Protein AF-A0A117QWG5-F1 (afdb_monomer_lite)

Structure (mmCIF, N/CA/C/O backbone):
data_AF-A0A117QWG5-F1
#
_entry.id   AF-A0A117QWG5-F1
#
loop_
_atom_site.group_PDB
_atom_site.id
_atom_site.type_symbol
_atom_site.label_atom_id
_atom_site.label_alt_id
_atom_site.label_comp_id
_atom_site.label_asym_id
_atom_site.label_entity_id
_atom_site.label_seq_id
_atom_site.pdbx_PDB_ins_code
_atom_site.Cartn_x
_atom_site.Cartn_y
_atom_site.Cartn_z
_atom_site.occupancy
_atom_site.B_iso_or_equiv
_atom_site.auth_seq_id
_atom_site.auth_comp_id
_atom_site.auth_asym_id
_atom_site.auth_atom_id
_atom_site.pdbx_PDB_model_num
ATOM 1 N N . MET A 1 1 ? -37.797 3.185 24.485 1.00 61.06 1 MET A N 1
ATOM 2 C CA . MET A 1 1 ? -36.447 3.660 24.102 1.00 61.06 1 MET A CA 1
ATOM 3 C C . MET A 1 1 ? -36.217 3.331 22.636 1.00 61.06 1 MET A C 1
ATOM 5 O O . MET A 1 1 ? -36.449 2.185 22.268 1.00 61.06 1 MET A O 1
ATOM 9 N N . LEU A 1 2 ? -35.799 4.298 21.811 1.00 78.44 2 LEU A N 1
ATOM 10 C CA . LEU A 1 2 ? -35.387 4.020 20.430 1.00 78.44 2 LEU A CA 1
ATOM 11 C C . LEU A 1 2 ? -34.073 3.228 20.430 1.00 78.44 2 LEU A C 1
ATOM 13 O O . LEU A 1 2 ? -33.118 3.596 21.117 1.00 78.44 2 LEU A O 1
ATOM 17 N N . ARG A 1 3 ? -34.038 2.136 19.665 1.00 83.31 3 ARG A N 1
ATOM 18 C CA . ARG A 1 3 ? -32.890 1.233 19.570 1.00 83.31 3 ARG A CA 1
ATOM 19 C C . ARG A 1 3 ? -32.636 0.889 18.109 1.00 83.31 3 ARG A C 1
ATOM 21 O O . ARG A 1 3 ? -33.573 0.550 17.395 1.00 83.31 3 ARG A O 1
ATOM 28 N N . ALA A 1 4 ? -31.384 0.976 17.680 1.00 85.06 4 ALA A N 1
ATOM 29 C CA . ALA A 1 4 ? -30.977 0.729 16.304 1.00 85.06 4 ALA A CA 1
ATOM 30 C C . ALA A 1 4 ? -30.006 -0.453 16.230 1.00 85.06 4 ALA A C 1
ATOM 32 O O . ALA A 1 4 ? -29.021 -0.506 16.970 1.00 85.06 4 ALA A O 1
ATOM 33 N N . GLY A 1 5 ? -30.281 -1.387 15.321 1.00 86.69 5 GLY A N 1
ATOM 34 C CA . GLY A 1 5 ? -29.337 -2.427 14.927 1.00 86.69 5 GLY A CA 1
ATOM 35 C C . GLY A 1 5 ? -28.464 -1.915 13.794 1.00 86.69 5 GLY A C 1
ATOM 36 O O . GLY A 1 5 ? -28.987 -1.496 12.767 1.00 86.69 5 GLY A O 1
ATOM 37 N N . VAL A 1 6 ? -27.148 -1.924 13.981 1.00 82.31 6 VAL A N 1
ATOM 38 C CA . VAL A 1 6 ? -26.193 -1.499 12.954 1.00 82.31 6 VAL A CA 1
ATOM 39 C C . VAL A 1 6 ? -25.200 -2.628 12.733 1.00 82.31 6 VAL A C 1
ATOM 41 O O . VAL A 1 6 ? -24.566 -3.113 13.671 1.00 82.31 6 VAL A O 1
ATOM 44 N N . GLU A 1 7 ? -25.058 -3.065 11.489 1.00 81.38 7 GLU A N 1
ATOM 45 C CA . GLU A 1 7 ? -24.008 -4.006 11.121 1.00 81.38 7 GLU A CA 1
ATOM 46 C C . GLU A 1 7 ? -22.663 -3.292 11.025 1.00 81.38 7 GLU A C 1
ATOM 48 O O . GLU A 1 7 ? -22.585 -2.097 10.728 1.00 81.38 7 GLU A O 1
ATOM 53 N N . CYS A 1 8 ? -21.570 -4.031 11.230 1.00 71.50 8 CYS A N 1
ATOM 54 C CA . CYS A 1 8 ? -20.233 -3.512 10.961 1.00 71.50 8 CYS A CA 1
ATOM 55 C C . CYS A 1 8 ? -19.950 -2.183 11.691 1.00 71.50 8 CYS A C 1
ATOM 57 O O . CYS A 1 8 ? -19.319 -1.288 11.125 1.00 71.50 8 CYS A O 1
ATOM 59 N N . THR A 1 9 ? -20.370 -2.048 12.956 1.00 72.31 9 THR A N 1
ATOM 60 C CA . THR A 1 9 ? -20.175 -0.816 13.756 1.00 72.31 9 THR A CA 1
ATOM 61 C C . THR A 1 9 ? -18.699 -0.440 13.925 1.00 72.31 9 THR A C 1
ATOM 63 O O . THR A 1 9 ? -18.352 0.704 14.203 1.00 72.31 9 THR A O 1
ATOM 66 N N . GLY A 1 10 ? -17.798 -1.403 13.708 1.00 65.88 10 GLY A N 1
ATOM 67 C CA . GLY A 1 10 ? -16.357 -1.202 13.606 1.00 65.88 10 GLY A CA 1
ATOM 68 C C . GLY A 1 10 ? -15.813 -0.991 12.184 1.00 65.88 10 GLY A C 1
ATOM 69 O O . GLY A 1 10 ? -14.615 -1.159 11.999 1.00 65.88 10 GLY A O 1
ATOM 70 N N . SER A 1 11 ? -16.618 -0.700 11.167 1.00 66.38 11 SER A N 1
ATOM 71 C CA . SER A 1 11 ? -16.147 -0.375 9.810 1.00 66.38 11 SER A CA 1
ATOM 72 C C . SER A 1 11 ? -17.167 0.495 9.066 1.00 66.38 11 SER A C 1
ATOM 74 O O . SER A 1 11 ? -17.288 1.666 9.405 1.00 66.38 11 SER A O 1
ATOM 76 N N . TYR A 1 12 ? -17.905 -0.048 8.096 1.00 69.19 12 TYR A N 1
ATOM 77 C CA . TYR A 1 12 ? -18.860 0.696 7.267 1.00 69.19 12 TYR A CA 1
ATOM 78 C C . TYR A 1 12 ? -19.981 1.352 8.094 1.00 69.19 12 TYR A C 1
ATOM 80 O O . TYR A 1 12 ? -20.319 2.511 7.877 1.00 69.19 12 TYR A O 1
ATOM 88 N N . GLY A 1 13 ? -20.483 0.664 9.124 1.00 74.00 13 GLY A N 1
ATOM 89 C CA . GLY A 1 13 ? -21.517 1.185 10.021 1.00 74.00 13 GLY A CA 1
ATOM 90 C C . GLY A 1 13 ? -21.014 2.149 11.101 1.00 74.00 13 GLY A C 1
ATOM 91 O O . GLY A 1 13 ? -21.816 2.621 11.902 1.00 74.00 13 GLY A O 1
ATOM 92 N N . ALA A 1 14 ? -19.711 2.454 11.167 1.00 74.94 14 ALA A N 1
ATOM 93 C CA . ALA A 1 14 ? -19.143 3.260 12.253 1.00 74.94 14 ALA A CA 1
ATOM 94 C C . ALA A 1 14 ? -19.662 4.708 12.261 1.00 74.94 14 ALA A C 1
ATOM 96 O O . ALA A 1 14 ? -19.993 5.240 13.322 1.00 74.94 14 ALA A O 1
ATOM 97 N N . GLY A 1 15 ? -19.776 5.339 11.087 1.00 75.25 15 GLY A N 1
ATOM 98 C CA . GLY A 1 15 ? -20.310 6.699 10.961 1.00 75.25 15 GLY A CA 1
ATOM 99 C C . GLY A 1 15 ? -21.764 6.791 11.422 1.00 75.25 15 GLY A C 1
ATOM 100 O O . GLY A 1 15 ? -22.092 7.621 12.270 1.00 75.25 15 GLY A O 1
ATOM 101 N N . LEU A 1 16 ? -22.602 5.871 10.937 1.00 80.31 16 LEU A N 1
ATOM 102 C CA . LEU A 1 16 ? -24.009 5.772 11.318 1.00 80.31 16 LEU A CA 1
ATOM 103 C C . LEU A 1 16 ? -24.176 5.486 12.817 1.00 80.31 16 LEU A C 1
ATOM 105 O O . LEU A 1 16 ? -24.968 6.146 13.484 1.00 80.31 16 LEU A O 1
ATOM 109 N N . ALA A 1 17 ? -23.386 4.561 13.370 1.00 82.69 17 ALA A N 1
ATOM 110 C CA . ALA A 1 17 ? -23.410 4.245 14.795 1.00 82.69 17 ALA A CA 1
ATOM 111 C C . ALA A 1 17 ? -23.077 5.468 15.669 1.00 82.69 17 ALA A C 1
ATOM 113 O O . ALA A 1 17 ? -23.723 5.680 16.692 1.00 82.69 17 ALA A O 1
ATOM 114 N N . ARG A 1 18 ? -22.111 6.303 15.262 1.00 78.12 18 ARG A N 1
ATOM 115 C CA . ARG A 1 18 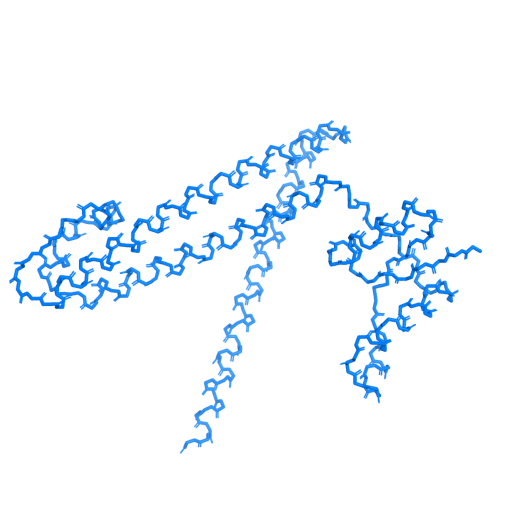? -21.793 7.550 15.978 1.00 78.12 18 ARG A CA 1
ATOM 116 C C . ARG A 1 18 ? -22.899 8.584 15.882 1.00 78.12 18 ARG A C 1
ATOM 118 O O . ARG A 1 18 ? -23.236 9.180 16.897 1.00 78.12 18 ARG A O 1
ATOM 125 N N . TYR A 1 19 ? -23.443 8.796 14.686 1.00 83.12 19 TYR A N 1
ATOM 126 C CA . TYR A 1 19 ? -24.530 9.748 14.482 1.00 83.12 19 TYR A CA 1
ATOM 127 C C . TYR A 1 19 ? -25.736 9.391 15.359 1.00 83.12 19 TYR A C 1
ATOM 129 O O . TYR A 1 19 ? -26.224 10.228 16.111 1.00 83.12 19 TYR A O 1
ATOM 137 N N . LEU A 1 20 ? -26.148 8.121 15.346 1.00 86.31 20 LEU A N 1
ATOM 138 C CA . LEU A 1 20 ? -27.248 7.625 16.172 1.00 86.31 20 LEU A CA 1
ATOM 139 C C . LEU A 1 20 ? -26.950 7.754 17.673 1.00 86.31 20 LEU A C 1
ATOM 141 O O . LEU A 1 20 ? -27.810 8.201 18.429 1.00 86.31 20 LEU A O 1
ATOM 145 N N . ALA A 1 21 ? -25.724 7.436 18.101 1.00 83.00 21 ALA A N 1
ATOM 146 C CA . ALA A 1 21 ? -25.315 7.613 19.493 1.00 83.00 21 ALA A CA 1
ATOM 147 C C . ALA A 1 21 ? -25.336 9.091 19.932 1.00 83.00 21 ALA A C 1
ATOM 149 O O . ALA A 1 21 ? -25.761 9.385 21.047 1.00 83.00 21 ALA A O 1
ATOM 150 N N . ALA A 1 22 ? -24.933 10.026 19.061 1.00 82.50 22 ALA A N 1
ATOM 151 C CA . ALA A 1 22 ? -25.003 11.466 19.326 1.00 82.50 22 ALA A CA 1
ATOM 152 C C . ALA A 1 22 ? -26.452 11.969 19.460 1.00 82.50 22 ALA A C 1
ATOM 154 O O . ALA A 1 22 ? -26.713 12.884 20.234 1.00 82.50 22 ALA A O 1
ATOM 155 N N . GLN A 1 23 ? -27.395 11.325 18.769 1.00 88.81 23 GLN A N 1
ATOM 156 C CA . GLN A 1 23 ? -28.839 11.559 18.899 1.00 88.81 23 GLN A CA 1
ATOM 157 C C . GLN A 1 23 ? -29.479 10.778 20.063 1.00 88.81 23 GLN A C 1
ATOM 159 O O . GLN A 1 23 ? -30.697 10.632 20.112 1.00 88.81 23 GLN A O 1
ATOM 164 N N . GLN A 1 24 ? -28.676 10.238 20.989 1.00 87.25 24 GLN A N 1
ATOM 165 C CA . GLN A 1 24 ? -29.138 9.461 22.147 1.00 87.25 24 GLN A CA 1
ATOM 166 C C . GLN A 1 24 ? -29.930 8.185 21.783 1.00 87.25 24 GLN A C 1
ATOM 168 O O . GLN A 1 24 ? -30.665 7.641 22.610 1.00 87.25 24 GLN A O 1
ATOM 173 N N . VAL A 1 25 ? -29.756 7.657 20.566 1.00 88.06 25 VAL A N 1
ATOM 174 C CA . VAL A 1 25 ? -30.331 6.373 20.144 1.00 88.06 25 VAL A CA 1
ATOM 175 C C . VAL A 1 25 ? -29.402 5.239 20.570 1.00 88.06 25 VAL A C 1
ATOM 177 O O . VAL A 1 25 ? -28.205 5.244 20.280 1.00 88.06 25 VAL A O 1
ATOM 180 N N . ALA A 1 26 ? -29.951 4.223 21.238 1.00 85.19 26 ALA A N 1
ATOM 181 C CA . ALA A 1 26 ? -29.172 3.072 21.675 1.00 85.19 26 ALA A CA 1
ATOM 182 C C . ALA A 1 26 ? -28.781 2.197 20.472 1.00 85.19 26 ALA A C 1
ATOM 184 O O . ALA A 1 26 ? -29.632 1.545 19.867 1.00 85.19 26 ALA A O 1
ATOM 185 N N . VAL A 1 27 ? -27.491 2.159 20.134 1.00 85.69 27 VAL A N 1
ATOM 186 C CA . VAL A 1 27 ? -26.974 1.359 19.013 1.00 85.69 27 VAL A CA 1
ATOM 187 C C . VAL A 1 27 ? -26.502 -0.006 19.502 1.00 85.69 27 VAL A C 1
ATOM 189 O O . VAL A 1 27 ? -25.824 -0.114 20.524 1.00 85.69 27 VAL A O 1
ATOM 192 N N . VAL A 1 28 ? -26.836 -1.049 18.748 1.00 86.44 28 VAL A N 1
ATOM 193 C CA . VAL A 1 28 ? -26.399 -2.426 18.979 1.00 86.44 28 VAL A CA 1
ATOM 194 C C . VAL A 1 28 ? -25.722 -2.944 17.717 1.00 86.44 28 VAL A C 1
ATOM 196 O O . VAL A 1 28 ? -26.251 -2.789 16.617 1.00 86.44 28 VAL A O 1
ATOM 199 N N . GLU A 1 29 ? -24.558 -3.569 17.871 1.00 82.62 29 GLU A N 1
ATOM 200 C CA . GLU A 1 29 ? -23.896 -4.266 16.774 1.00 82.62 29 GLU A CA 1
ATOM 201 C C . GLU A 1 29 ? -24.630 -5.577 16.474 1.00 82.62 29 GLU A C 1
ATOM 203 O O . GLU A 1 29 ? -24.746 -6.463 17.326 1.00 82.62 29 GLU A O 1
ATOM 208 N N . VAL A 1 30 ? -25.118 -5.705 15.243 1.00 80.50 30 VAL A N 1
ATOM 209 C CA . VAL A 1 30 ? -25.734 -6.939 14.757 1.00 80.50 30 VAL A CA 1
ATOM 210 C C . VAL A 1 30 ? -24.649 -7.748 14.052 1.00 80.50 30 VAL A C 1
ATOM 212 O O . VAL A 1 30 ? -24.198 -7.400 12.966 1.00 80.50 30 VAL A O 1
ATOM 215 N N . ASN A 1 31 ? -24.176 -8.808 14.711 1.00 67.44 31 ASN A N 1
ATOM 216 C CA . ASN A 1 31 ? -23.162 -9.725 14.185 1.00 67.44 31 ASN A CA 1
ATOM 217 C C . ASN A 1 31 ? -23.804 -11.066 13.813 1.00 67.44 31 ASN A C 1
ATOM 219 O O . ASN A 1 31 ? -23.476 -12.070 14.432 1.00 67.44 31 ASN A O 1
ATOM 223 N N . GLN A 1 32 ? -24.735 -11.081 12.858 1.00 60.66 32 GLN A N 1
ATOM 224 C CA . GLN A 1 32 ? -25.054 -12.243 12.016 1.00 60.66 32 GLN A CA 1
ATOM 225 C C . GLN A 1 32 ? -26.345 -11.988 11.235 1.00 60.66 32 GLN A C 1
ATOM 227 O O . GLN A 1 32 ? -27.382 -11.739 11.846 1.00 60.66 32 GLN A O 1
ATOM 232 N N . PRO A 1 33 ? -26.331 -12.186 9.916 1.00 53.34 33 PRO A N 1
ATOM 233 C CA . PRO A 1 33 ? -27.533 -12.569 9.207 1.00 53.34 33 PRO A CA 1
ATOM 234 C C . PRO A 1 33 ? -27.789 -14.053 9.480 1.00 53.34 33 PRO A C 1
ATOM 236 O O . PRO A 1 33 ? -26.900 -14.893 9.307 1.00 53.34 33 PRO A O 1
ATOM 239 N N . ASP A 1 34 ? -29.007 -14.379 9.901 1.00 55.06 34 ASP A N 1
ATOM 240 C CA . ASP A 1 34 ? -29.480 -15.757 9.954 1.00 55.06 34 ASP A CA 1
ATOM 241 C C . ASP A 1 34 ? -29.388 -16.368 8.541 1.00 55.06 34 ASP A C 1
ATOM 243 O O . ASP A 1 34 ? -30.008 -15.902 7.577 1.00 55.06 34 ASP A O 1
ATOM 247 N N . GLY A 1 35 ? -28.554 -17.402 8.399 1.00 53.50 35 GLY A N 1
ATOM 248 C CA . GLY A 1 35 ? -28.293 -18.061 7.120 1.00 53.50 35 GLY A CA 1
ATOM 249 C C . GLY A 1 35 ? -29.538 -18.707 6.506 1.00 53.50 35 GLY A C 1
ATOM 250 O O . GLY A 1 35 ? -29.566 -18.928 5.293 1.00 53.50 35 GLY A O 1
ATOM 251 N N . SER A 1 36 ? -30.571 -18.979 7.310 1.00 56.75 36 SER A N 1
ATOM 252 C CA . SER A 1 36 ? -31.835 -19.554 6.850 1.00 56.75 36 SER A CA 1
ATOM 253 C C . SER A 1 36 ? -32.703 -18.542 6.085 1.00 56.75 36 SER A C 1
ATOM 255 O O . SER A 1 36 ? -33.332 -18.906 5.087 1.00 56.75 36 SER A O 1
ATOM 257 N N . THR A 1 37 ? -32.672 -17.266 6.482 1.00 55.19 37 THR A N 1
ATOM 258 C CA . THR A 1 37 ? -33.391 -16.153 5.838 1.00 55.19 37 THR A CA 1
ATOM 259 C C . THR A 1 37 ? -32.730 -15.771 4.513 1.00 55.19 37 THR A C 1
ATOM 261 O O . THR A 1 37 ? -33.411 -15.588 3.503 1.00 55.19 37 THR A O 1
ATOM 264 N N . ARG A 1 38 ? -31.387 -15.782 4.472 1.00 56.91 38 ARG A N 1
ATOM 265 C CA . ARG A 1 38 ? -30.592 -15.556 3.248 1.00 56.91 38 ARG A CA 1
ATOM 266 C C . ARG A 1 38 ? -30.893 -16.545 2.127 1.00 56.91 38 ARG A C 1
ATOM 268 O O . ARG A 1 38 ? -30.924 -16.156 0.965 1.00 56.91 38 ARG A O 1
ATOM 275 N N . ARG A 1 39 ? -31.093 -17.823 2.464 1.00 57.97 39 ARG A N 1
ATOM 276 C CA . ARG A 1 39 ? -31.399 -18.869 1.473 1.00 57.97 39 ARG A CA 1
ATOM 277 C C . ARG A 1 39 ? -32.798 -18.727 0.869 1.00 57.97 39 ARG A C 1
ATOM 279 O O . ARG A 1 39 ? -33.016 -19.234 -0.223 1.00 57.97 39 ARG A O 1
ATOM 286 N N . ARG A 1 40 ? -33.730 -18.068 1.568 1.00 58.31 40 ARG A N 1
ATOM 287 C CA . ARG A 1 40 ? -35.143 -17.966 1.173 1.00 58.31 40 ARG A CA 1
ATOM 288 C C . ARG A 1 40 ? -35.469 -16.706 0.366 1.00 58.31 40 ARG A C 1
ATOM 290 O O . ARG A 1 40 ? -36.297 -16.786 -0.530 1.00 58.31 40 ARG A O 1
ATOM 297 N N . CYS A 1 41 ? -34.823 -15.577 0.665 1.00 60.06 41 CYS A N 1
ATOM 298 C CA . CYS A 1 41 ? -35.178 -14.271 0.084 1.00 60.06 41 CYS A CA 1
ATOM 299 C C . CYS A 1 41 ? -34.117 -13.670 -0.855 1.00 60.06 41 CYS A C 1
ATOM 301 O O . CYS A 1 41 ? -34.354 -12.620 -1.444 1.00 60.06 41 CYS A O 1
ATOM 303 N N . GLY A 1 42 ? -32.948 -14.304 -1.002 1.00 58.34 42 GLY A N 1
ATOM 304 C CA . GLY A 1 42 ? -31.819 -13.711 -1.724 1.00 58.34 42 GLY A CA 1
ATOM 305 C C . GLY A 1 42 ? -31.110 -12.609 -0.921 1.00 58.34 42 GLY A C 1
ATOM 306 O O . GLY A 1 42 ? -31.528 -12.236 0.175 1.00 58.34 42 GLY A O 1
ATOM 307 N N . LYS A 1 43 ? -29.974 -12.121 -1.437 1.00 65.12 43 LYS A N 1
ATOM 308 C CA . LYS A 1 43 ? -29.160 -11.084 -0.783 1.00 65.12 43 LYS A CA 1
ATOM 309 C C . LYS A 1 43 ? -29.587 -9.702 -1.279 1.00 65.12 43 LYS A C 1
ATOM 311 O O . LYS A 1 43 ? -29.162 -9.283 -2.351 1.00 65.12 43 LYS A O 1
ATOM 316 N N . THR A 1 44 ? -30.400 -9.005 -0.493 1.00 68.06 44 THR A N 1
ATOM 317 C CA . THR A 1 44 ? -30.790 -7.611 -0.758 1.00 68.06 44 THR A CA 1
ATOM 318 C C . THR A 1 44 ? -30.605 -6.766 0.496 1.00 68.06 44 THR A C 1
ATOM 320 O O . THR A 1 44 ? -30.946 -7.229 1.586 1.00 68.06 44 THR A O 1
ATOM 323 N N . ASP A 1 45 ? -30.150 -5.523 0.337 1.00 67.25 45 ASP A N 1
ATOM 324 C CA . ASP A 1 45 ? -29.853 -4.618 1.459 1.00 67.25 45 ASP A CA 1
ATOM 325 C C . ASP A 1 45 ? -31.082 -4.331 2.344 1.00 67.25 45 ASP A C 1
ATOM 327 O O . ASP A 1 45 ? -30.949 -4.155 3.553 1.00 67.25 45 ASP A O 1
ATOM 331 N N . ALA A 1 46 ? -32.294 -4.349 1.774 1.00 70.75 46 ALA A N 1
ATOM 332 C CA . ALA A 1 46 ? -33.543 -4.158 2.517 1.00 70.75 46 ALA A CA 1
ATOM 333 C C . ALA A 1 46 ? -33.835 -5.305 3.503 1.00 70.75 46 ALA A C 1
ATOM 335 O O . ALA A 1 46 ? -34.237 -5.062 4.641 1.00 70.75 46 ALA A O 1
ATOM 336 N N . VAL A 1 47 ? -33.587 -6.551 3.085 1.00 69.38 47 VAL A N 1
ATOM 337 C CA . VAL A 1 47 ? -33.768 -7.744 3.930 1.00 69.38 47 VAL A CA 1
ATOM 338 C C . VAL A 1 47 ? -32.749 -7.755 5.069 1.00 69.38 47 VAL A C 1
ATOM 340 O O . VAL A 1 47 ? -33.108 -8.055 6.209 1.00 69.38 47 VAL A O 1
ATOM 343 N N . ASP A 1 48 ? -31.498 -7.384 4.786 1.00 70.62 48 ASP A N 1
ATOM 344 C CA . ASP A 1 48 ? -30.452 -7.285 5.809 1.00 70.62 48 ASP A CA 1
ATOM 345 C C . ASP A 1 48 ? -30.774 -6.151 6.818 1.00 70.62 48 ASP A C 1
ATOM 347 O O . ASP A 1 48 ? -30.644 -6.342 8.031 1.00 70.62 48 ASP A O 1
ATOM 351 N N . ALA A 1 49 ? -31.304 -5.007 6.358 1.00 75.94 49 ALA A N 1
ATOM 352 C CA . ALA A 1 49 ? -31.730 -3.902 7.226 1.00 75.94 49 ALA A CA 1
ATOM 353 C C . ALA A 1 49 ? -32.909 -4.271 8.147 1.00 75.94 49 ALA A C 1
ATOM 355 O O . ALA A 1 49 ? -32.881 -3.969 9.345 1.00 75.94 49 ALA A O 1
ATOM 356 N N . GLU A 1 50 ? -33.933 -4.955 7.623 1.00 81.19 50 GLU A N 1
ATOM 357 C CA . GLU A 1 50 ? -35.065 -5.425 8.430 1.00 81.19 50 GLU A CA 1
ATOM 358 C C . GLU A 1 50 ? -34.615 -6.462 9.468 1.00 81.19 50 GLU A C 1
ATOM 360 O O . GLU A 1 50 ? -34.988 -6.377 10.642 1.00 81.19 50 GLU A O 1
ATOM 365 N N . ALA A 1 51 ? -33.768 -7.416 9.066 1.00 75.38 51 ALA A N 1
ATOM 366 C CA . ALA A 1 51 ? -33.219 -8.423 9.967 1.00 75.38 51 ALA A CA 1
ATOM 367 C C . ALA A 1 51 ? -32.417 -7.780 11.110 1.00 75.38 51 ALA A C 1
ATOM 369 O O . ALA A 1 51 ? -32.595 -8.152 12.275 1.00 75.38 51 ALA A O 1
ATOM 370 N N . ALA A 1 52 ? -31.599 -6.768 10.808 1.00 74.75 52 ALA A N 1
ATOM 371 C CA . ALA A 1 52 ? -30.854 -6.013 11.808 1.00 74.75 52 ALA A CA 1
ATOM 372 C C . ALA A 1 52 ? -31.774 -5.254 12.780 1.00 74.75 52 ALA A C 1
ATOM 374 O O . ALA A 1 52 ? -31.567 -5.304 13.999 1.00 74.75 52 ALA A O 1
ATOM 375 N N . ALA A 1 53 ? -32.826 -4.605 12.272 1.00 82.25 53 ALA A N 1
ATOM 376 C CA . ALA A 1 53 ? -33.819 -3.924 13.101 1.00 82.25 53 ALA A CA 1
ATOM 377 C C . ALA A 1 53 ? -34.550 -4.909 14.028 1.00 82.25 53 ALA A C 1
ATOM 379 O O . ALA A 1 53 ? -34.661 -4.677 15.236 1.00 82.25 53 ALA A O 1
ATOM 380 N N . ARG A 1 54 ? -34.984 -6.055 13.493 1.00 82.62 54 ARG A N 1
ATOM 381 C CA . ARG A 1 54 ? -35.705 -7.089 14.245 1.00 82.62 54 ARG A CA 1
ATOM 382 C C . ARG A 1 54 ? -34.812 -7.747 15.307 1.00 82.62 54 ARG A C 1
ATOM 384 O O . ARG A 1 54 ? -35.268 -7.996 16.425 1.00 82.62 54 ARG A O 1
ATOM 391 N N . ALA A 1 55 ? -33.527 -7.957 15.020 1.00 79.62 55 ALA A N 1
ATOM 392 C CA . ALA A 1 55 ? -32.550 -8.473 15.984 1.00 79.62 55 ALA A CA 1
ATOM 393 C C . ALA A 1 55 ? -32.270 -7.487 17.135 1.00 79.62 55 ALA A C 1
ATOM 395 O O . ALA A 1 55 ? -32.090 -7.908 18.282 1.00 79.62 55 ALA A O 1
ATOM 396 N N . ALA A 1 56 ? -32.267 -6.180 16.853 1.00 82.19 56 ALA A N 1
ATOM 397 C CA . ALA A 1 56 ? -32.097 -5.141 17.867 1.00 82.19 56 ALA A CA 1
ATOM 398 C C . ALA A 1 56 ? -33.348 -4.954 18.741 1.00 82.19 56 ALA A C 1
ATOM 400 O O . ALA A 1 56 ? -33.226 -4.831 19.962 1.00 82.19 56 ALA A O 1
ATOM 401 N N . LEU A 1 57 ? -34.543 -4.974 18.136 1.00 83.44 57 LEU A N 1
ATOM 402 C CA . LEU A 1 57 ? -35.823 -4.856 18.846 1.00 83.44 57 LEU A CA 1
ATOM 403 C C . LEU A 1 57 ? -36.111 -6.070 19.735 1.00 83.44 57 LEU A C 1
ATOM 405 O O . LEU A 1 57 ? -36.543 -5.906 20.871 1.00 83.44 57 LEU A O 1
ATOM 409 N N . SER A 1 58 ? -35.818 -7.280 19.251 1.00 82.06 58 SER A N 1
ATOM 410 C CA . SER A 1 58 ? -36.013 -8.521 20.017 1.00 82.06 58 SER A CA 1
ATOM 411 C C . SER A 1 58 ? -35.008 -8.706 21.162 1.00 82.06 58 SER A C 1
ATOM 413 O O . SER A 1 58 ? -35.170 -9.603 21.986 1.00 82.06 58 SER A O 1
ATOM 415 N N . GLY A 1 59 ? -33.947 -7.891 21.224 1.00 77.56 59 GLY A N 1
ATOM 416 C CA . GLY A 1 59 ? -32.889 -8.016 22.232 1.00 77.56 59 GLY A CA 1
ATOM 417 C C . GLY A 1 59 ? -32.006 -9.260 22.067 1.00 77.56 59 GLY A C 1
ATOM 418 O O . GLY A 1 59 ? -31.239 -9.586 22.981 1.00 77.56 59 GLY A O 1
ATOM 419 N N . ILE A 1 60 ? -32.108 -9.946 20.922 1.00 74.69 60 ILE A N 1
ATOM 420 C CA . ILE A 1 60 ? -31.219 -11.043 20.519 1.00 74.69 60 ILE A CA 1
ATOM 421 C C . ILE A 1 60 ? -29.820 -10.481 20.254 1.00 74.69 60 ILE A C 1
ATOM 423 O O . ILE A 1 60 ? -28.829 -10.997 20.773 1.00 74.69 60 ILE A O 1
ATOM 427 N N . ALA A 1 61 ? -29.732 -9.369 19.519 1.00 72.38 61 ALA A N 1
ATOM 428 C CA . ALA A 1 61 ? -28.492 -8.619 19.409 1.00 72.38 61 ALA A CA 1
ATOM 429 C C . ALA A 1 61 ? -28.252 -7.844 20.715 1.00 72.38 61 ALA A C 1
ATOM 431 O O . ALA A 1 61 ? -29.084 -7.049 21.158 1.00 72.38 61 ALA A O 1
ATOM 432 N N . ARG A 1 62 ? -27.097 -8.082 21.345 1.00 75.06 62 ARG A N 1
ATOM 433 C CA . ARG A 1 62 ? -26.679 -7.406 22.591 1.00 75.06 62 ARG A CA 1
ATOM 434 C C . ARG A 1 62 ? -25.269 -6.835 22.529 1.00 75.06 62 ARG A C 1
ATOM 436 O O . ARG A 1 62 ? -24.818 -6.227 23.496 1.00 75.06 62 ARG A O 1
ATOM 443 N N . ALA A 1 63 ? -24.561 -7.049 21.422 1.00 73.12 63 ALA A N 1
ATOM 444 C CA . ALA A 1 63 ? -23.198 -6.571 21.284 1.00 73.12 63 ALA A CA 1
ATOM 445 C C . ALA A 1 63 ? -23.203 -5.040 21.268 1.00 73.12 63 ALA A C 1
ATOM 447 O O . ALA A 1 63 ? -23.870 -4.413 20.448 1.00 73.12 63 ALA A O 1
ATOM 448 N N . LEU A 1 64 ? -22.472 -4.432 22.198 1.00 68.81 64 LEU A N 1
ATOM 449 C CA . LEU A 1 64 ? -22.264 -2.993 22.171 1.00 68.81 64 LEU A CA 1
ATOM 450 C C . LEU A 1 64 ? -21.321 -2.651 21.013 1.00 68.81 64 LEU A C 1
ATOM 452 O O . LEU A 1 64 ? -20.335 -3.373 20.810 1.00 68.81 64 LEU A O 1
ATOM 456 N N . PRO A 1 65 ? -21.577 -1.552 20.284 1.00 66.50 65 PRO A N 1
ATOM 457 C CA . PRO A 1 65 ? -20.636 -1.038 19.309 1.00 66.50 65 PRO A CA 1
ATOM 458 C C . PRO A 1 65 ? -19.267 -0.913 19.961 1.00 66.50 65 PRO A C 1
ATOM 460 O O . PRO A 1 65 ? -19.116 -0.289 21.016 1.00 66.50 65 PRO A O 1
ATOM 463 N N . LYS A 1 66 ? -18.247 -1.515 19.345 1.00 64.00 66 LYS A N 1
ATOM 464 C CA . LYS A 1 66 ? -16.868 -1.279 19.781 1.00 64.00 66 LYS A CA 1
ATOM 465 C C . LYS A 1 66 ? -16.642 0.217 19.665 1.00 64.00 66 LYS A C 1
ATOM 467 O O . LYS A 1 66 ? -16.795 0.744 18.567 1.00 64.00 66 LYS A O 1
ATOM 472 N N . SER A 1 67 ? -16.283 0.881 20.764 1.00 57.28 67 SER A N 1
ATOM 473 C CA . SER A 1 67 ? -16.009 2.317 20.785 1.00 57.28 67 SER A CA 1
ATOM 474 C C . SER A 1 67 ? -14.925 2.650 19.756 1.00 57.28 67 SER A C 1
ATOM 476 O O . SER A 1 67 ? -13.718 2.528 19.975 1.00 57.28 67 SER A O 1
ATOM 478 N N . GLY A 1 68 ? -15.379 3.016 18.560 1.00 55.66 68 GLY A N 1
ATOM 479 C CA . GLY A 1 68 ? -14.570 3.514 17.469 1.00 55.66 68 GLY A CA 1
ATOM 480 C C . GLY A 1 68 ? -14.264 4.967 17.758 1.00 55.66 68 GLY A C 1
ATOM 481 O O . GLY A 1 68 ? -14.823 5.846 17.116 1.00 55.66 68 GLY A O 1
ATOM 482 N N . GLY A 1 69 ? -13.425 5.223 18.765 1.00 66.50 69 GLY A N 1
ATOM 483 C CA . GLY A 1 69 ? -12.929 6.575 19.002 1.00 66.50 69 GLY A CA 1
ATOM 484 C C . GLY A 1 69 ? -12.270 7.114 17.732 1.00 66.50 69 GLY A C 1
ATOM 485 O O . GLY A 1 69 ? -11.724 6.336 16.944 1.00 66.50 69 GLY A O 1
ATOM 486 N N . GLU A 1 70 ? -12.288 8.431 17.542 1.00 70.06 70 GLU A N 1
ATOM 487 C CA . GLU A 1 70 ? -11.750 9.123 16.356 1.00 70.06 70 GLU A CA 1
ATOM 488 C C . GLU A 1 70 ? -10.348 8.620 15.967 1.00 70.06 70 GLU A C 1
ATOM 490 O O . GLU A 1 70 ? -10.059 8.353 14.802 1.00 70.06 70 GLU A O 1
ATOM 495 N N . ARG A 1 71 ? -9.497 8.342 16.965 1.00 75.00 71 ARG A N 1
ATOM 496 C CA . ARG A 1 71 ? -8.145 7.788 16.773 1.00 75.00 71 ARG A CA 1
ATOM 497 C C . ARG A 1 71 ? -8.131 6.379 16.165 1.00 75.00 71 ARG A C 1
ATOM 499 O O . ARG A 1 71 ? -7.206 6.030 15.437 1.00 75.00 71 ARG A O 1
ATOM 506 N N . VAL A 1 72 ? -9.118 5.534 16.469 1.00 75.50 72 VAL A N 1
ATOM 507 C CA . VAL A 1 72 ? -9.240 4.176 15.900 1.00 75.50 72 VAL A CA 1
ATOM 508 C C . VAL A 1 72 ? -9.596 4.249 14.424 1.00 75.50 72 VAL A C 1
ATOM 510 O O . VAL A 1 72 ? -9.061 3.482 13.623 1.00 75.50 72 VAL A O 1
ATOM 513 N N . GLU A 1 73 ? -10.482 5.170 14.067 1.00 76.06 73 GLU A N 1
ATOM 514 C CA . GLU A 1 73 ? -10.886 5.379 12.685 1.00 76.06 73 GLU A CA 1
ATOM 515 C C . GLU A 1 73 ? -9.757 6.016 11.867 1.00 76.06 73 GLU A C 1
ATOM 517 O O . GLU A 1 73 ? -9.420 5.498 10.803 1.00 76.06 73 GLU A O 1
ATOM 522 N N . ALA A 1 74 ? -9.061 7.013 12.424 1.00 81.44 74 ALA A N 1
ATOM 523 C CA . ALA A 1 74 ? -7.841 7.572 11.841 1.00 81.44 74 ALA A CA 1
ATOM 524 C C . ALA A 1 74 ? -6.782 6.490 11.566 1.00 81.44 74 ALA A C 1
ATOM 526 O O . ALA A 1 74 ? -6.220 6.417 10.472 1.00 81.44 74 ALA A O 1
ATOM 527 N N . LEU A 1 75 ? -6.559 5.578 12.521 1.00 84.56 75 LEU A N 1
ATOM 528 C CA . LEU A 1 75 ? -5.652 4.444 12.328 1.00 84.56 75 LEU A CA 1
ATOM 529 C C . LEU A 1 75 ? -6.103 3.515 11.194 1.00 84.56 75 LEU A C 1
ATOM 531 O O . LEU A 1 75 ? -5.254 3.041 10.439 1.00 84.56 75 LEU A O 1
ATOM 535 N N . ARG A 1 76 ? -7.407 3.234 11.056 1.00 80.38 76 ARG A N 1
ATOM 536 C CA . ARG A 1 76 ? -7.924 2.414 9.945 1.00 80.38 76 ARG A CA 1
ATOM 537 C C . ARG A 1 76 ? -7.709 3.091 8.596 1.00 80.38 76 ARG A C 1
ATOM 539 O O . ARG A 1 76 ? -7.231 2.423 7.685 1.00 80.38 76 ARG A O 1
ATOM 546 N N . MET A 1 77 ? -8.000 4.387 8.485 1.00 84.62 77 MET A N 1
ATOM 547 C CA . MET A 1 77 ? -7.814 5.152 7.246 1.00 84.62 77 MET A CA 1
ATOM 548 C C . MET A 1 77 ? -6.348 5.153 6.797 1.00 84.62 77 MET A C 1
ATOM 550 O O . MET A 1 77 ? -6.047 4.824 5.652 1.00 84.62 77 MET A O 1
ATOM 554 N N . LEU A 1 78 ? -5.415 5.409 7.718 1.00 90.19 78 LEU A N 1
ATOM 555 C CA . LEU A 1 78 ? -3.985 5.382 7.394 1.00 90.19 78 LEU A CA 1
ATOM 556 C C . LEU A 1 78 ? -3.494 3.985 7.001 1.00 90.19 78 LEU A C 1
ATOM 558 O O . LEU A 1 78 ? -2.650 3.846 6.120 1.00 90.19 78 LEU A O 1
ATOM 562 N N . ARG A 1 79 ? -4.016 2.931 7.639 1.00 88.38 79 ARG A N 1
ATOM 563 C CA . ARG A 1 79 ? -3.672 1.542 7.293 1.00 88.38 79 ARG A CA 1
ATOM 564 C C . ARG A 1 79 ? -4.213 1.136 5.933 1.00 88.38 79 ARG A C 1
ATOM 566 O O . ARG A 1 79 ? -3.497 0.472 5.190 1.00 88.38 79 ARG A O 1
ATOM 573 N N . LEU A 1 80 ? -5.437 1.550 5.607 1.00 88.00 80 LEU A N 1
ATOM 574 C CA . LEU A 1 80 ? -6.021 1.358 4.283 1.00 88.00 80 LEU A CA 1
ATOM 575 C C . LEU A 1 80 ? -5.111 1.969 3.211 1.00 88.00 80 LEU A C 1
ATOM 577 O O . LEU A 1 80 ? -4.689 1.258 2.299 1.00 88.00 80 LEU A O 1
ATOM 581 N N . ALA A 1 81 ? -4.739 3.243 3.376 1.00 91.44 81 ALA A N 1
ATOM 582 C CA . ALA A 1 81 ? -3.821 3.926 2.469 1.00 91.44 81 ALA A CA 1
ATOM 583 C C . ALA A 1 81 ? -2.459 3.213 2.392 1.00 91.44 81 ALA A C 1
ATOM 585 O O . ALA A 1 81 ? -1.975 2.929 1.298 1.00 91.44 81 ALA A O 1
ATOM 586 N N . LYS A 1 82 ? -1.877 2.809 3.536 1.00 93.31 82 LYS A N 1
ATOM 587 C CA . LYS A 1 82 ? -0.563 2.137 3.566 1.00 93.31 82 LYS A CA 1
ATOM 588 C C . LYS A 1 82 ? -0.593 0.834 2.779 1.00 93.31 82 LYS A C 1
ATOM 590 O O . LYS A 1 82 ? 0.307 0.556 1.991 1.00 93.31 82 LYS A O 1
ATOM 595 N N . ASN A 1 83 ? -1.630 0.029 2.995 1.00 89.50 83 ASN A N 1
ATOM 596 C CA . ASN A 1 83 ? -1.794 -1.248 2.312 1.00 89.50 83 ASN A CA 1
ATOM 597 C C . ASN A 1 83 ? -1.978 -1.051 0.801 1.00 89.50 83 ASN A C 1
ATOM 599 O O . ASN A 1 83 ? -1.429 -1.832 0.026 1.00 89.50 83 ASN A O 1
ATOM 603 N N . SER A 1 84 ? -2.698 -0.002 0.386 1.00 92.75 84 SER A N 1
ATOM 604 C CA . SER A 1 84 ? -2.818 0.381 -1.024 1.00 92.75 84 SER A CA 1
ATOM 605 C C . SER A 1 84 ? -1.455 0.739 -1.627 1.00 92.75 84 SER A C 1
ATOM 607 O O . SER A 1 84 ? -1.039 0.120 -2.608 1.00 92.75 84 SER A O 1
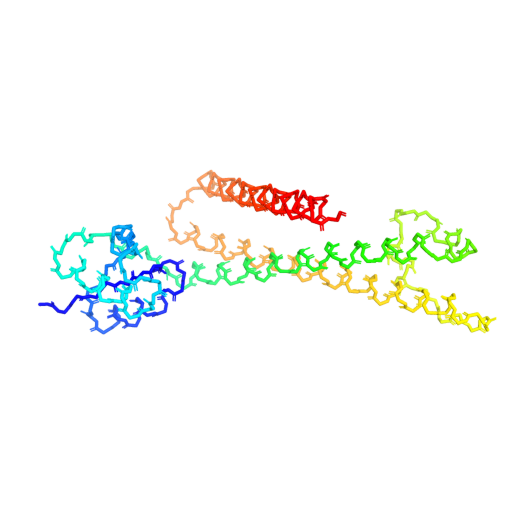ATOM 609 N N . ALA A 1 85 ? -0.700 1.636 -0.983 1.00 93.00 85 ALA A N 1
ATOM 610 C CA . ALA A 1 85 ? 0.620 2.063 -1.446 1.00 93.00 85 ALA A CA 1
ATOM 611 C C . ALA A 1 85 ? 1.611 0.889 -1.554 1.00 93.00 85 ALA A C 1
ATOM 613 O O . ALA A 1 85 ? 2.325 0.749 -2.549 1.00 93.00 85 ALA A O 1
ATOM 614 N N . VAL A 1 86 ? 1.620 -0.018 -0.568 1.00 92.19 86 VAL A N 1
ATOM 615 C CA . VAL A 1 86 ? 2.463 -1.226 -0.589 1.00 92.19 86 VAL A CA 1
ATOM 616 C C . VAL A 1 86 ? 2.093 -2.152 -1.750 1.00 92.19 86 VAL A C 1
ATOM 618 O O . VAL A 1 86 ? 2.990 -2.633 -2.443 1.00 92.19 86 VAL A O 1
ATOM 621 N N . LYS A 1 87 ? 0.797 -2.387 -1.996 1.00 87.19 87 LYS A N 1
ATOM 622 C CA . LYS A 1 87 ? 0.338 -3.223 -3.117 1.00 87.19 87 LYS A CA 1
ATOM 623 C C . LYS A 1 87 ? 0.699 -2.605 -4.466 1.00 87.19 87 LYS A C 1
ATOM 625 O O . LYS A 1 87 ? 1.281 -3.289 -5.305 1.00 87.19 87 LYS A O 1
ATOM 630 N N . ALA A 1 88 ? 0.430 -1.313 -4.643 1.00 92.19 88 ALA A N 1
ATOM 631 C CA . ALA A 1 88 ? 0.782 -0.584 -5.857 1.00 92.19 88 ALA A CA 1
ATOM 632 C C . ALA A 1 88 ? 2.299 -0.602 -6.109 1.00 92.19 88 ALA A C 1
ATOM 634 O O . ALA A 1 88 ? 2.734 -0.753 -7.249 1.00 92.19 88 ALA A O 1
ATOM 635 N N . ARG A 1 89 ? 3.122 -0.522 -5.051 1.00 96.19 89 ARG A N 1
ATOM 636 C CA . ARG A 1 89 ? 4.585 -0.602 -5.167 1.00 96.19 89 ARG A CA 1
ATOM 637 C C . ARG A 1 89 ? 5.025 -1.966 -5.682 1.00 96.19 89 ARG A C 1
ATOM 639 O O . ARG A 1 89 ? 5.877 -2.040 -6.562 1.00 96.19 89 ARG A O 1
ATOM 646 N N . THR A 1 90 ? 4.457 -3.039 -5.135 1.00 91.69 90 THR A N 1
ATOM 647 C CA . THR A 1 90 ? 4.737 -4.408 -5.589 1.00 91.69 90 THR A CA 1
ATOM 648 C C . THR A 1 90 ? 4.329 -4.596 -7.047 1.00 91.69 90 THR A C 1
ATOM 650 O O . THR A 1 90 ? 5.102 -5.143 -7.828 1.00 91.69 90 THR A O 1
ATOM 653 N N . GLN A 1 91 ? 3.157 -4.091 -7.438 1.00 93.94 91 GLN A N 1
ATOM 654 C CA . GLN A 1 91 ? 2.705 -4.136 -8.827 1.00 93.94 91 GLN A CA 1
ATOM 655 C C . GLN A 1 91 ? 3.670 -3.394 -9.762 1.00 93.94 91 GLN A C 1
ATOM 657 O O . GLN A 1 91 ? 4.101 -3.968 -10.759 1.00 93.94 91 GLN A O 1
ATOM 662 N N . ALA A 1 92 ? 4.069 -2.168 -9.414 1.00 93.75 92 ALA A N 1
ATOM 663 C CA . ALA A 1 92 ? 5.008 -1.379 -10.210 1.00 93.75 92 ALA A CA 1
ATOM 664 C C . ALA A 1 92 ? 6.393 -2.048 -10.316 1.00 93.75 92 ALA A C 1
ATOM 666 O O . ALA A 1 92 ? 6.990 -2.058 -11.389 1.00 93.75 92 ALA A O 1
ATOM 667 N N . LEU A 1 93 ? 6.882 -2.677 -9.240 1.00 90.00 93 LEU A N 1
ATOM 668 C CA . LEU A 1 93 ? 8.118 -3.469 -9.263 1.00 90.00 93 LEU A CA 1
ATOM 669 C C . LEU A 1 93 ? 8.028 -4.669 -10.208 1.00 90.00 93 LEU A C 1
ATOM 671 O O . LEU A 1 93 ? 8.978 -4.952 -10.934 1.00 90.00 93 LEU A O 1
ATOM 675 N N . ASN A 1 94 ? 6.905 -5.383 -10.195 1.00 90.75 94 ASN A N 1
ATOM 676 C CA . ASN A 1 94 ? 6.704 -6.530 -11.075 1.00 90.75 94 ASN A CA 1
ATOM 677 C C . ASN A 1 94 ? 6.599 -6.093 -12.542 1.00 90.75 94 ASN A C 1
ATOM 679 O O . ASN A 1 94 ? 7.201 -6.727 -13.403 1.00 90.75 94 ASN A O 1
ATOM 683 N N . GLN A 1 95 ? 5.917 -4.978 -12.819 1.00 94.06 95 GLN A N 1
ATOM 684 C CA . GLN A 1 95 ? 5.874 -4.378 -14.155 1.00 94.06 95 GLN A CA 1
ATOM 685 C C . GLN A 1 95 ? 7.271 -3.959 -14.625 1.00 94.06 95 GLN A C 1
ATOM 687 O O . GLN A 1 95 ? 7.649 -4.275 -15.747 1.00 94.06 95 GLN A O 1
ATOM 692 N N . LEU A 1 96 ? 8.073 -3.334 -13.755 1.00 92.50 96 LEU A N 1
ATOM 693 C CA . LEU A 1 96 ? 9.445 -2.934 -14.078 1.00 92.50 96 LEU A CA 1
ATOM 694 C C . LEU A 1 96 ? 10.298 -4.147 -14.452 1.00 92.50 96 LEU A C 1
ATOM 696 O O . LEU A 1 96 ? 10.979 -4.130 -15.471 1.00 92.50 96 LEU A O 1
ATOM 700 N N . LYS A 1 97 ? 10.220 -5.227 -13.665 1.00 88.69 97 LYS A N 1
ATOM 701 C CA . LYS A 1 97 ? 10.913 -6.488 -13.972 1.00 88.69 97 LYS A CA 1
ATOM 702 C C . LYS A 1 97 ? 10.441 -7.094 -15.293 1.00 88.69 97 LYS A C 1
ATOM 704 O O . LYS A 1 97 ? 11.267 -7.575 -16.057 1.00 88.69 97 LYS A O 1
ATOM 709 N N . SER A 1 98 ? 9.138 -7.052 -15.570 1.00 90.25 98 SER A N 1
ATOM 710 C CA . SER A 1 98 ? 8.574 -7.546 -16.830 1.00 90.25 98 SER A CA 1
ATOM 711 C C . SER A 1 98 ? 9.106 -6.771 -18.033 1.00 90.25 98 SER A C 1
ATOM 713 O O . SER A 1 98 ? 9.456 -7.379 -19.039 1.00 90.25 98 SER A O 1
ATOM 715 N N . VAL A 1 99 ? 9.194 -5.442 -17.940 1.00 91.31 99 VAL A N 1
ATOM 716 C CA . VAL A 1 99 ? 9.782 -4.612 -19.003 1.00 91.31 99 VAL A CA 1
ATOM 717 C C . VAL A 1 99 ? 11.266 -4.931 -19.158 1.00 91.31 99 VAL A C 1
ATOM 719 O O . VAL A 1 99 ? 11.724 -5.142 -20.273 1.00 91.31 99 VAL A O 1
ATOM 722 N N . LEU A 1 100 ? 11.999 -5.054 -18.048 1.00 88.00 100 LEU A N 1
ATOM 723 C CA . LEU A 1 100 ? 13.428 -5.360 -18.063 1.00 88.00 100 LEU A CA 1
ATOM 724 C C . LEU A 1 100 ? 13.738 -6.702 -18.739 1.00 88.00 100 LEU A C 1
ATOM 726 O O . LEU A 1 100 ? 14.680 -6.778 -19.514 1.00 88.00 100 LEU A O 1
ATOM 730 N N . VAL A 1 101 ? 12.957 -7.756 -18.479 1.00 87.75 101 VAL A N 1
ATOM 731 C CA . VAL A 1 101 ? 13.169 -9.081 -19.098 1.00 87.75 101 VAL A CA 1
ATOM 732 C C . VAL A 1 101 ? 12.996 -9.036 -20.620 1.00 87.75 101 VAL A C 1
ATOM 734 O O . VAL A 1 101 ? 13.713 -9.741 -21.325 1.00 87.75 101 VAL A O 1
ATOM 737 N N . ASN A 1 102 ? 12.091 -8.188 -21.114 1.00 86.44 102 ASN A N 1
ATOM 738 C CA . ASN A 1 102 ? 11.810 -8.019 -22.542 1.00 86.44 102 ASN A CA 1
ATOM 739 C C . ASN A 1 102 ? 12.629 -6.889 -23.195 1.00 86.44 102 ASN A C 1
ATOM 741 O O . ASN A 1 102 ? 12.458 -6.615 -24.381 1.00 86.44 102 ASN A O 1
ATOM 745 N N . ALA A 1 103 ? 13.495 -6.214 -22.435 1.00 86.06 103 ALA A N 1
ATOM 746 C CA . ALA A 1 103 ? 14.309 -5.121 -22.942 1.00 86.06 103 ALA A CA 1
ATOM 747 C C . ALA A 1 103 ? 15.464 -5.635 -23.829 1.00 86.06 103 ALA A C 1
ATOM 749 O O . ALA A 1 103 ? 15.972 -6.744 -23.607 1.00 86.06 103 ALA A O 1
ATOM 750 N N . PRO A 1 104 ? 15.931 -4.823 -24.800 1.00 84.88 104 PRO A N 1
ATOM 751 C CA . PRO A 1 104 ? 17.121 -5.129 -25.594 1.00 84.88 104 PRO A CA 1
ATOM 752 C C . PRO A 1 104 ? 18.333 -5.490 -24.718 1.00 84.88 104 PRO A C 1
ATOM 754 O O . PRO A 1 104 ? 18.484 -4.965 -23.614 1.00 84.88 104 PRO A O 1
ATOM 757 N N . SER A 1 105 ? 19.206 -6.390 -25.190 1.00 84.12 105 SER A N 1
ATOM 758 C CA . SER A 1 105 ? 20.373 -6.868 -24.422 1.00 84.12 105 SER A CA 1
ATOM 759 C C . SER A 1 105 ? 21.308 -5.738 -23.992 1.00 84.12 105 SER A C 1
ATOM 761 O O . SER A 1 105 ? 21.665 -5.695 -22.821 1.00 84.12 105 SER A O 1
ATOM 763 N N . ALA A 1 106 ? 21.590 -4.778 -24.879 1.00 82.56 106 ALA A N 1
ATOM 764 C CA . ALA A 1 106 ? 22.421 -3.611 -24.569 1.00 82.56 106 ALA A CA 1
ATOM 765 C C . ALA A 1 106 ? 21.899 -2.825 -23.350 1.00 82.56 106 ALA A C 1
ATOM 767 O O . ALA A 1 106 ? 22.654 -2.507 -22.435 1.00 82.56 106 ALA A O 1
ATOM 768 N N . LEU A 1 107 ? 20.580 -2.606 -23.281 1.00 82.62 107 LEU A N 1
ATOM 769 C CA . LEU A 1 107 ? 19.950 -1.914 -22.154 1.00 82.62 107 LEU A CA 1
ATOM 770 C C . LEU A 1 107 ? 19.980 -2.756 -20.868 1.00 82.62 107 LEU A C 1
ATOM 772 O O . LEU A 1 107 ? 20.108 -2.217 -19.771 1.00 82.62 107 LEU A O 1
ATOM 776 N N . ARG A 1 108 ? 19.863 -4.086 -20.971 1.00 83.88 108 ARG A N 1
ATOM 777 C CA . ARG A 1 108 ? 19.971 -4.975 -19.801 1.00 83.88 108 ARG A CA 1
ATOM 778 C C . ARG A 1 108 ? 21.383 -4.982 -19.216 1.00 83.88 108 ARG A C 1
ATOM 780 O O . ARG A 1 108 ? 21.509 -4.943 -17.995 1.00 83.88 108 ARG A O 1
ATOM 787 N N . GLU A 1 109 ? 22.404 -5.001 -20.068 1.00 83.44 109 GLU A N 1
ATOM 788 C CA . GLU A 1 109 ? 23.818 -4.959 -19.673 1.00 83.44 109 GLU A CA 1
ATOM 789 C C . GLU A 1 109 ? 24.169 -3.633 -18.978 1.00 83.44 109 GLU A C 1
ATOM 791 O O . GLU A 1 109 ? 24.811 -3.632 -17.929 1.00 83.44 109 GLU A O 1
ATOM 796 N N . GLU A 1 110 ? 23.655 -2.501 -19.470 1.00 80.75 110 GLU A N 1
ATOM 797 C CA . GLU A 1 110 ? 23.837 -1.191 -18.825 1.00 80.75 110 GLU A CA 1
ATOM 798 C C . GLU A 1 110 ? 23.196 -1.119 -17.419 1.00 80.75 110 GLU A C 1
ATOM 800 O O . GLU A 1 110 ? 23.662 -0.411 -16.514 1.00 80.75 110 GLU A O 1
ATOM 805 N N . LEU A 1 111 ? 22.119 -1.878 -17.206 1.00 79.44 111 LEU A N 1
ATOM 806 C CA . LEU A 1 111 ? 21.347 -1.890 -15.962 1.00 79.44 111 LEU A CA 1
ATOM 807 C C . LEU A 1 111 ? 21.869 -2.885 -14.906 1.00 79.44 111 LEU A C 1
ATOM 809 O O . LEU A 1 111 ? 21.339 -2.912 -13.787 1.00 79.44 111 LEU A O 1
ATOM 813 N N . GLU A 1 112 ? 22.941 -3.633 -15.182 1.00 75.81 112 GLU A N 1
ATOM 814 C CA . GLU A 1 112 ? 23.688 -4.379 -14.161 1.00 75.81 112 GLU A CA 1
ATOM 815 C C . GLU A 1 112 ? 24.563 -3.421 -13.319 1.00 75.81 112 GLU A C 1
ATOM 817 O O . GLU A 1 112 ? 25.295 -2.599 -13.879 1.00 75.81 112 GLU A O 1
ATOM 822 N N . PRO A 1 113 ? 24.541 -3.457 -11.964 1.00 75.00 113 PRO A N 1
ATOM 823 C CA . PRO A 1 113 ? 23.989 -4.479 -11.066 1.00 75.00 113 PRO A CA 1
ATOM 824 C C . PRO A 1 113 ? 22.616 -4.158 -10.430 1.00 75.00 113 PRO A C 1
ATOM 826 O O . PRO A 1 113 ? 22.275 -3.016 -10.103 1.00 75.00 113 PRO A O 1
ATOM 829 N N . LEU A 1 114 ? 21.884 -5.228 -10.086 1.00 71.12 114 LEU A N 1
ATOM 830 C CA . LEU A 1 114 ? 20.530 -5.212 -9.501 1.00 71.12 114 LEU A CA 1
ATOM 831 C C . LEU A 1 114 ? 20.377 -4.375 -8.219 1.00 71.12 114 LEU A C 1
ATOM 833 O O . LEU A 1 114 ? 19.296 -3.851 -7.942 1.00 71.12 114 LEU A O 1
ATOM 837 N N . SER A 1 115 ? 21.445 -4.226 -7.430 1.00 72.25 115 SER A N 1
ATOM 838 C CA . SER A 1 115 ? 21.420 -3.507 -6.147 1.00 72.25 115 SER A CA 1
ATOM 839 C C . SER A 1 115 ? 21.095 -2.016 -6.290 1.00 72.25 115 SER A C 1
ATOM 841 O O . SER A 1 115 ? 20.619 -1.398 -5.336 1.00 72.25 115 SER A O 1
ATOM 843 N N . ARG A 1 116 ? 21.309 -1.436 -7.479 1.00 79.38 116 ARG A N 1
ATOM 844 C CA . ARG A 1 116 ? 21.021 -0.025 -7.789 1.00 79.38 116 ARG A CA 1
ATOM 845 C C . ARG A 1 116 ? 20.001 0.144 -8.915 1.00 79.38 116 ARG A C 1
ATOM 847 O O . ARG A 1 116 ? 19.780 1.273 -9.346 1.00 79.38 116 ARG A O 1
ATOM 854 N N . LEU A 1 117 ? 19.345 -0.940 -9.337 1.00 84.56 117 LEU A N 1
ATOM 855 C CA . LEU A 1 117 ? 18.459 -0.976 -10.505 1.00 84.56 117 LEU A CA 1
ATOM 856 C C . LEU A 1 117 ? 17.392 0.123 -10.475 1.00 84.56 117 LEU A C 1
ATOM 858 O O . LEU A 1 117 ? 17.239 0.847 -11.447 1.00 84.56 117 LEU A O 1
ATOM 862 N N . LEU A 1 118 ? 16.688 0.289 -9.350 1.00 86.00 118 LEU A N 1
ATOM 863 C CA . LEU A 1 118 ? 15.641 1.310 -9.225 1.00 86.00 118 LEU A CA 1
ATOM 864 C C . LEU A 1 118 ? 16.179 2.731 -9.387 1.00 86.00 118 LEU A C 1
ATOM 866 O O . LEU A 1 118 ? 15.532 3.551 -10.027 1.00 86.00 118 LEU A O 1
ATOM 870 N N . ARG A 1 119 ? 17.347 3.023 -8.803 1.00 86.56 119 ARG A N 1
ATOM 871 C CA . ARG A 1 119 ? 17.968 4.343 -8.928 1.00 86.56 119 ARG A CA 1
ATOM 872 C C . ARG A 1 119 ? 18.395 4.581 -10.375 1.00 86.56 119 ARG A C 1
ATOM 874 O O . ARG A 1 119 ? 17.997 5.583 -10.945 1.00 86.56 119 ARG A O 1
ATOM 881 N N . ARG A 1 120 ? 19.105 3.622 -10.979 1.00 87.69 120 ARG A N 1
ATOM 882 C CA . ARG A 1 120 ? 19.544 3.720 -12.377 1.00 87.69 120 ARG A CA 1
ATOM 883 C C . ARG A 1 120 ? 18.374 3.882 -13.338 1.00 87.69 120 ARG A C 1
ATOM 885 O O . ARG A 1 120 ? 18.385 4.808 -14.129 1.00 87.69 120 ARG A O 1
ATOM 892 N N . CYS A 1 121 ? 17.336 3.053 -13.216 1.00 88.75 121 CYS A N 1
ATOM 893 C CA . CYS A 1 121 ? 16.139 3.172 -14.048 1.00 88.75 121 CYS A CA 1
ATOM 894 C C . CYS A 1 121 ? 15.499 4.561 -13.916 1.00 88.75 121 CYS A C 1
ATOM 896 O O . CYS A 1 121 ? 15.115 5.146 -14.920 1.00 88.75 121 CYS A O 1
ATOM 898 N N . ALA A 1 122 ? 15.408 5.109 -12.698 1.00 88.94 122 ALA A N 1
ATOM 899 C CA . ALA A 1 122 ? 14.838 6.437 -12.464 1.00 88.94 122 ALA A CA 1
ATOM 900 C C . ALA A 1 122 ? 15.691 7.592 -13.031 1.00 88.94 122 ALA A C 1
ATOM 902 O O . ALA A 1 122 ? 15.141 8.667 -13.271 1.00 88.94 122 ALA A O 1
ATOM 903 N N . GLU A 1 123 ? 16.992 7.363 -13.232 1.00 87.94 123 GLU A N 1
ATOM 904 C CA . GLU A 1 123 ? 17.992 8.321 -13.726 1.00 87.94 123 GLU A CA 1
ATOM 905 C C . GLU A 1 123 ? 18.337 8.133 -15.217 1.00 87.94 123 GLU A C 1
ATOM 907 O O . GLU A 1 123 ? 19.123 8.913 -15.748 1.00 87.94 123 GLU A O 1
ATOM 912 N N . LEU A 1 124 ? 17.764 7.130 -15.902 1.00 86.06 124 LEU A N 1
ATOM 913 C CA . LEU A 1 124 ? 18.006 6.895 -17.331 1.00 86.06 124 LEU A CA 1
ATOM 914 C C . LEU A 1 124 ? 17.738 8.174 -18.132 1.00 86.06 124 LEU A C 1
ATOM 916 O O . LEU A 1 124 ? 16.691 8.790 -17.954 1.00 86.06 124 LEU A O 1
ATOM 920 N N . ALA A 1 125 ? 18.633 8.553 -19.039 1.00 82.19 125 ALA A N 1
ATOM 921 C CA . ALA A 1 125 ? 18.385 9.653 -19.969 1.00 82.19 125 ALA A CA 1
ATOM 922 C C . ALA A 1 125 ? 17.424 9.214 -21.085 1.00 82.19 125 ALA A C 1
ATOM 924 O O . ALA A 1 125 ? 17.232 8.019 -21.305 1.00 82.19 125 ALA A O 1
ATOM 925 N N . ASP A 1 126 ? 16.783 10.160 -21.775 1.00 77.81 126 ASP A N 1
ATOM 926 C CA . ASP A 1 126 ? 16.074 9.834 -23.015 1.00 77.81 126 ASP A CA 1
ATOM 927 C C . ASP A 1 126 ? 17.109 9.504 -24.087 1.00 77.81 126 ASP A C 1
ATOM 929 O O . ASP A 1 126 ? 17.782 10.393 -24.611 1.00 77.81 126 ASP A O 1
ATOM 933 N N . THR A 1 127 ? 17.250 8.221 -24.402 1.00 68.88 127 THR A N 1
ATOM 934 C CA . THR A 1 127 ? 17.971 7.790 -25.594 1.00 68.88 127 THR A CA 1
ATOM 935 C C . THR A 1 127 ? 17.125 8.110 -26.821 1.00 68.88 127 THR A C 1
ATOM 937 O O . THR A 1 127 ? 15.908 7.946 -26.822 1.00 68.88 127 THR A O 1
ATOM 940 N N . ARG A 1 128 ? 17.779 8.642 -27.855 1.00 63.31 128 ARG A N 1
ATOM 941 C CA . ARG A 1 128 ? 17.204 8.869 -29.188 1.00 63.31 128 ARG A CA 1
ATOM 942 C C . ARG A 1 128 ? 18.047 8.121 -30.208 1.00 63.31 128 ARG A C 1
ATOM 944 O O . ARG A 1 128 ? 18.558 8.709 -31.156 1.00 63.31 128 ARG A O 1
ATOM 951 N N . GLU A 1 129 ? 18.251 6.831 -29.965 1.00 63.50 129 GLU A N 1
ATOM 952 C CA . GLU A 1 129 ? 19.084 5.986 -30.831 1.00 63.50 129 GLU A CA 1
ATOM 953 C C . GLU A 1 129 ? 18.330 5.522 -32.090 1.00 63.50 129 GLU A C 1
ATOM 955 O O . GLU A 1 129 ? 18.883 4.815 -32.926 1.00 63.50 129 GLU A O 1
ATOM 960 N N . GLY A 1 130 ? 17.064 5.931 -32.254 1.00 71.31 130 GLY A N 1
ATOM 961 C CA . GLY A 1 130 ? 16.243 5.588 -33.417 1.00 71.31 130 GLY A CA 1
ATOM 962 C C . GLY A 1 130 ? 15.620 4.193 -33.337 1.00 71.31 130 GLY A C 1
ATOM 963 O O . GLY A 1 130 ? 15.013 3.742 -34.307 1.00 71.31 130 GLY A O 1
ATOM 964 N N . ASN A 1 131 ? 15.733 3.514 -32.188 1.00 82.44 131 ASN A N 1
ATOM 965 C CA . ASN A 1 131 ? 15.055 2.252 -31.918 1.00 82.44 131 ASN A CA 1
ATOM 966 C C . ASN A 1 131 ? 13.820 2.493 -31.028 1.00 82.44 131 ASN A C 1
ATOM 968 O O . ASN A 1 131 ? 13.958 2.604 -29.806 1.00 82.44 131 ASN A O 1
ATOM 972 N N . PRO A 1 132 ? 12.597 2.484 -31.591 1.00 84.44 132 PRO A N 1
ATOM 973 C CA . PRO A 1 132 ? 11.387 2.808 -30.837 1.00 84.44 132 PRO A CA 1
ATOM 974 C C . PRO A 1 132 ? 11.118 1.834 -29.681 1.00 84.44 132 PRO A C 1
ATOM 976 O O . PRO A 1 132 ? 10.527 2.227 -28.675 1.00 84.44 132 PRO A O 1
ATOM 979 N N . ALA A 1 133 ? 11.561 0.575 -29.784 1.00 84.75 133 ALA A N 1
ATOM 980 C CA . ALA A 1 133 ? 11.398 -0.406 -28.714 1.00 84.75 133 ALA A CA 1
ATOM 981 C C . ALA A 1 133 ? 12.330 -0.117 -27.526 1.00 84.75 133 ALA A C 1
ATOM 983 O O . ALA A 1 133 ? 11.900 -0.214 -26.376 1.00 84.75 133 ALA A O 1
ATOM 984 N N . ALA A 1 134 ? 13.580 0.274 -27.794 1.00 85.25 134 ALA A N 1
ATOM 985 C CA . ALA A 1 134 ? 14.535 0.658 -26.755 1.00 85.25 134 ALA A CA 1
ATOM 986 C C . ALA A 1 134 ? 14.099 1.957 -26.064 1.00 85.25 134 ALA A C 1
ATOM 988 O O . ALA A 1 134 ? 14.002 1.993 -24.837 1.00 85.25 134 ALA A O 1
ATOM 989 N N . ASP A 1 135 ? 13.724 2.971 -26.846 1.00 88.00 135 ASP A N 1
ATOM 990 C CA . ASP A 1 135 ? 13.298 4.277 -26.334 1.00 88.00 135 ASP A CA 1
ATOM 991 C C . ASP A 1 135 ? 12.033 4.144 -25.460 1.00 88.00 135 ASP A C 1
ATOM 993 O O . ASP A 1 135 ? 11.953 4.693 -24.356 1.00 88.00 135 ASP A O 1
ATOM 997 N N . THR A 1 136 ? 11.069 3.316 -25.888 1.00 90.62 136 THR A N 1
ATOM 998 C CA . THR A 1 136 ? 9.861 3.013 -25.099 1.00 90.62 136 THR A CA 1
ATOM 999 C C . THR A 1 136 ? 10.197 2.254 -23.815 1.00 90.62 136 THR A C 1
ATOM 1001 O O . THR A 1 136 ? 9.624 2.545 -22.758 1.00 90.62 136 THR A O 1
ATOM 1004 N N . ALA A 1 137 ? 11.117 1.285 -23.870 1.00 90.88 137 ALA A N 1
ATOM 1005 C CA . ALA A 1 137 ? 11.544 0.533 -22.694 1.00 90.88 137 ALA A CA 1
ATOM 1006 C C . ALA A 1 137 ? 12.218 1.449 -21.665 1.00 90.88 137 ALA A C 1
ATOM 1008 O O . ALA A 1 137 ? 11.851 1.406 -20.491 1.00 90.88 137 ALA A O 1
ATOM 1009 N N . VAL A 1 138 ? 13.127 2.326 -22.100 1.00 91.19 138 VAL A N 1
ATOM 1010 C CA . VAL A 1 138 ? 13.807 3.314 -21.248 1.00 91.19 138 VAL A CA 1
ATOM 1011 C C . VAL A 1 138 ? 12.802 4.235 -20.558 1.00 91.19 138 VAL A C 1
ATOM 1013 O O . VAL A 1 138 ? 12.807 4.341 -19.326 1.00 91.19 138 VAL A O 1
ATOM 1016 N N . PHE A 1 139 ? 11.887 4.838 -21.322 1.00 92.62 139 PHE A N 1
ATOM 1017 C CA . PHE A 1 139 ? 10.834 5.692 -20.771 1.00 92.62 139 PHE A CA 1
ATOM 1018 C C . PHE A 1 139 ? 9.977 4.946 -19.736 1.00 92.62 139 PHE A C 1
ATOM 1020 O O . PHE A 1 139 ? 9.744 5.433 -18.625 1.00 92.62 139 PHE A O 1
ATOM 1027 N N . THR A 1 140 ? 9.544 3.729 -20.074 1.00 94.38 140 THR A N 1
ATOM 1028 C CA . THR A 1 140 ? 8.671 2.921 -19.213 1.00 94.38 140 THR A CA 1
ATOM 1029 C C . THR A 1 140 ? 9.380 2.495 -17.926 1.00 94.38 140 THR A C 1
ATOM 1031 O O . THR A 1 140 ? 8.797 2.581 -16.841 1.00 94.38 140 THR A O 1
ATOM 1034 N N . LEU A 1 141 ? 10.646 2.070 -18.011 1.00 93.38 141 LEU A N 1
ATOM 1035 C CA . LEU A 1 141 ? 11.470 1.716 -16.852 1.00 93.38 141 LEU A CA 1
ATOM 1036 C C . LEU A 1 141 ? 11.649 2.911 -15.914 1.00 93.38 141 LEU A C 1
ATOM 1038 O O . LEU A 1 141 ? 11.498 2.752 -14.699 1.00 93.38 141 LEU A O 1
ATOM 1042 N N . ARG A 1 142 ? 11.898 4.106 -16.462 1.00 94.81 142 ARG A N 1
ATOM 1043 C CA . ARG A 1 142 ? 12.024 5.342 -15.682 1.00 94.81 142 ARG A CA 1
ATOM 1044 C C . ARG A 1 142 ? 10.742 5.682 -14.940 1.00 94.81 142 ARG A C 1
ATOM 1046 O O . ARG A 1 142 ? 10.772 5.867 -13.721 1.00 94.81 142 ARG A O 1
ATOM 1053 N N . LEU A 1 143 ? 9.612 5.686 -15.648 1.00 96.06 143 LEU A N 1
ATOM 1054 C CA . LEU A 1 143 ? 8.299 5.970 -15.070 1.00 96.06 143 LEU A CA 1
ATOM 1055 C C . LEU A 1 143 ? 7.962 4.998 -13.928 1.00 96.06 143 LEU A C 1
ATOM 1057 O O . LEU A 1 143 ? 7.555 5.412 -12.839 1.00 96.06 143 LEU A O 1
ATOM 1061 N N . LEU A 1 144 ? 8.162 3.695 -14.147 1.00 96.38 144 LEU A N 1
ATOM 1062 C CA . LEU A 1 144 ? 7.887 2.671 -13.137 1.00 96.38 144 LEU A CA 1
ATOM 1063 C C . LEU A 1 144 ? 8.835 2.777 -11.938 1.00 96.38 144 LEU A C 1
ATOM 1065 O O . LEU A 1 144 ? 8.391 2.634 -10.798 1.00 96.38 144 LEU A O 1
ATOM 1069 N N . ALA A 1 145 ? 10.116 3.066 -12.163 1.00 95.50 145 ALA A N 1
ATOM 1070 C CA . ALA A 1 145 ? 11.090 3.228 -11.091 1.00 95.50 145 ALA A CA 1
ATOM 1071 C C . ALA A 1 145 ? 10.764 4.433 -10.199 1.00 95.50 145 ALA A C 1
ATOM 1073 O O . ALA A 1 145 ? 10.727 4.300 -8.972 1.00 95.50 145 ALA A O 1
ATOM 1074 N N . GLN A 1 146 ? 10.444 5.582 -10.800 1.00 95.19 146 GLN A N 1
ATOM 1075 C CA . GLN A 1 146 ? 10.009 6.778 -10.076 1.00 95.19 146 GLN A CA 1
ATOM 1076 C C . GLN A 1 146 ? 8.734 6.505 -9.267 1.00 95.19 146 GLN A C 1
ATOM 1078 O O . GLN A 1 146 ? 8.675 6.819 -8.076 1.00 95.19 146 GLN A O 1
ATOM 1083 N N . ARG A 1 147 ? 7.754 5.807 -9.860 1.00 97.44 147 ARG A N 1
ATOM 1084 C CA . ARG A 1 147 ? 6.533 5.379 -9.161 1.00 97.44 147 ARG A CA 1
ATOM 1085 C C . ARG A 1 147 ? 6.836 4.485 -7.955 1.00 97.44 147 ARG A C 1
ATOM 1087 O O . ARG A 1 147 ? 6.244 4.666 -6.892 1.00 97.44 147 ARG A O 1
ATOM 1094 N N . VAL A 1 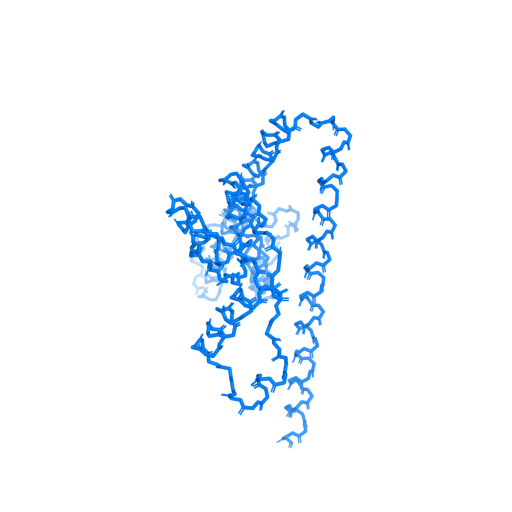148 ? 7.764 3.533 -8.079 1.00 95.69 148 VAL A N 1
ATOM 1095 C CA . VAL A 1 148 ? 8.188 2.674 -6.958 1.00 95.69 148 VAL A CA 1
ATOM 1096 C C . VAL A 1 148 ? 8.812 3.498 -5.829 1.00 95.69 148 VAL A C 1
ATOM 1098 O O . VAL A 1 148 ? 8.511 3.247 -4.657 1.00 95.69 148 VAL A O 1
ATOM 1101 N N . VAL A 1 149 ? 9.662 4.474 -6.161 1.00 94.31 149 VAL A N 1
ATOM 1102 C CA . VAL A 1 149 ? 10.293 5.373 -5.180 1.00 94.31 149 VAL A CA 1
ATOM 1103 C C . VAL A 1 149 ? 9.238 6.205 -4.450 1.00 94.31 149 VAL A C 1
ATOM 1105 O O . VAL A 1 149 ? 9.234 6.233 -3.217 1.00 94.31 149 VAL A O 1
ATOM 1108 N N . GLN A 1 150 ? 8.296 6.800 -5.182 1.00 96.19 150 GLN A N 1
ATOM 1109 C CA . GLN A 1 150 ? 7.210 7.596 -4.609 1.00 96.19 150 GLN A CA 1
ATOM 1110 C C . GLN A 1 150 ? 6.324 6.767 -3.666 1.00 96.19 150 GLN A C 1
ATOM 1112 O O . GLN A 1 150 ? 6.108 7.152 -2.519 1.00 96.19 150 GLN A O 1
ATOM 1117 N N . LEU A 1 151 ? 5.883 5.581 -4.096 1.00 96.62 151 LEU A N 1
ATOM 1118 C CA . LEU A 1 151 ? 5.045 4.696 -3.275 1.00 96.62 151 LEU A CA 1
ATOM 1119 C C . LEU A 1 151 ? 5.782 4.172 -2.036 1.00 96.62 151 LEU A C 1
ATOM 1121 O O . LEU A 1 151 ? 5.172 3.901 -0.999 1.00 96.62 151 LEU A O 1
ATOM 1125 N N . ARG A 1 152 ? 7.111 4.022 -2.110 1.00 95.44 152 ARG A N 1
ATOM 1126 C CA . ARG A 1 152 ? 7.932 3.702 -0.935 1.00 95.44 152 ARG A CA 1
ATOM 1127 C C . ARG A 1 152 ? 7.932 4.853 0.069 1.00 95.44 152 ARG A C 1
ATOM 1129 O O . ARG A 1 152 ? 7.811 4.582 1.266 1.00 95.44 152 ARG A O 1
ATOM 1136 N N . HIS A 1 153 ? 8.069 6.091 -0.400 1.00 96.50 153 HIS A N 1
ATOM 1137 C CA . HIS A 1 153 ? 8.000 7.272 0.455 1.00 96.50 153 HIS A CA 1
ATOM 1138 C C . HIS A 1 153 ? 6.627 7.371 1.132 1.00 96.50 153 HIS A C 1
ATOM 1140 O O . HIS A 1 153 ? 6.555 7.426 2.358 1.00 96.50 153 HIS A O 1
ATOM 1146 N N . GLU A 1 154 ? 5.545 7.255 0.359 1.00 97.25 154 GLU A N 1
ATOM 1147 C CA . GLU A 1 154 ? 4.168 7.289 0.865 1.00 97.25 154 GLU A CA 1
ATOM 1148 C C . GLU A 1 154 ? 3.920 6.221 1.944 1.00 97.25 154 GLU A C 1
ATOM 1150 O O . GLU A 1 154 ? 3.442 6.523 3.038 1.00 97.25 154 GLU A O 1
ATOM 1155 N N . ALA A 1 155 ? 4.319 4.968 1.695 1.00 94.38 155 ALA A N 1
ATOM 1156 C CA . ALA A 1 155 ? 4.172 3.893 2.675 1.00 94.38 155 ALA A CA 1
ATOM 1157 C C . ALA A 1 155 ? 4.943 4.169 3.983 1.00 94.38 155 ALA A C 1
ATOM 1159 O O . ALA A 1 155 ? 4.447 3.852 5.067 1.00 94.38 155 ALA A O 1
ATOM 1160 N N . THR A 1 156 ? 6.133 4.769 3.883 1.00 95.56 156 THR A N 1
ATOM 1161 C CA . THR A 1 156 ? 6.981 5.121 5.037 1.00 95.56 156 THR A CA 1
ATOM 1162 C C . THR A 1 156 ? 6.367 6.264 5.848 1.00 95.56 156 THR A C 1
ATOM 1164 O O . THR A 1 156 ? 6.326 6.219 7.082 1.00 95.56 156 THR A O 1
ATOM 1167 N N . GLU A 1 157 ? 5.825 7.273 5.169 1.00 96.69 157 GLU A N 1
ATOM 1168 C CA . GLU A 1 157 ? 5.127 8.382 5.811 1.00 96.69 157 GLU A CA 1
ATOM 1169 C C . GLU A 1 157 ? 3.877 7.891 6.559 1.00 96.69 157 GLU A C 1
ATOM 1171 O O . GLU A 1 157 ? 3.668 8.214 7.734 1.00 96.69 157 GLU A O 1
ATOM 1176 N N . LEU A 1 158 ? 3.077 7.036 5.916 1.00 95.00 158 LEU A N 1
ATOM 1177 C CA . LEU A 1 158 ? 1.883 6.442 6.516 1.00 95.00 158 LEU A CA 1
ATOM 1178 C C . LEU A 1 158 ? 2.225 5.573 7.730 1.00 95.00 158 LEU A C 1
ATOM 1180 O O . LEU A 1 158 ? 1.539 5.640 8.750 1.00 95.00 158 LEU A O 1
ATOM 1184 N N . GLU A 1 159 ? 3.305 4.794 7.670 1.00 92.69 159 GLU A N 1
ATOM 1185 C CA . GLU A 1 159 ? 3.793 4.011 8.809 1.00 92.69 159 GLU A CA 1
ATOM 1186 C C . GLU A 1 159 ? 4.213 4.890 9.992 1.00 92.69 159 GLU A C 1
ATOM 1188 O O . GLU A 1 159 ? 3.876 4.592 11.145 1.00 92.69 159 GLU A O 1
ATOM 1193 N N . THR A 1 160 ? 4.873 6.011 9.708 1.00 94.06 160 THR A N 1
ATOM 1194 C CA . THR A 1 160 ? 5.261 6.999 10.721 1.00 94.06 160 THR A CA 1
ATOM 1195 C C . THR A 1 160 ? 4.027 7.599 11.399 1.00 94.06 160 THR A C 1
ATOM 1197 O O . THR A 1 160 ? 3.942 7.626 12.6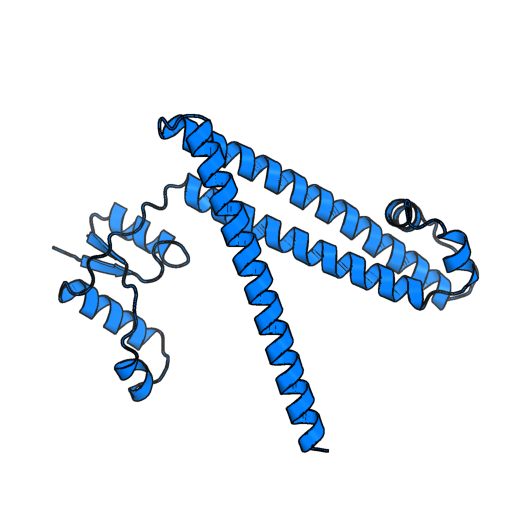31 1.00 94.06 160 THR A O 1
ATOM 1200 N N . ARG A 1 161 ? 3.019 8.005 10.615 1.00 94.44 161 ARG A N 1
ATOM 1201 C CA . ARG A 1 161 ? 1.745 8.542 11.127 1.00 94.44 161 ARG A CA 1
ATOM 1202 C C . ARG A 1 161 ? 0.970 7.508 11.955 1.00 94.44 161 ARG A C 1
ATOM 1204 O O . ARG A 1 161 ? 0.481 7.834 13.036 1.00 94.44 161 ARG A O 1
ATOM 1211 N N . ILE A 1 162 ? 0.903 6.253 11.498 1.00 89.94 162 ILE A N 1
ATOM 1212 C CA . ILE A 1 162 ? 0.272 5.143 12.238 1.00 89.94 162 ILE A CA 1
ATOM 1213 C C . ILE A 1 162 ? 0.966 4.931 13.582 1.00 89.94 162 ILE A C 1
ATOM 1215 O O . ILE A 1 162 ? 0.295 4.777 14.603 1.00 89.94 162 ILE A O 1
ATOM 1219 N N . THR A 1 163 ? 2.300 4.913 13.587 1.00 86.81 163 THR A N 1
ATOM 1220 C CA . THR A 1 163 ? 3.092 4.693 14.802 1.00 86.81 163 THR A CA 1
ATOM 1221 C C . THR A 1 163 ? 2.836 5.799 15.819 1.00 86.81 163 THR A C 1
ATOM 1223 O O . THR A 1 163 ? 2.552 5.500 16.978 1.00 86.81 163 THR A O 1
ATOM 1226 N N . ARG A 1 164 ? 2.836 7.063 15.376 1.00 89.19 164 ARG A N 1
ATOM 1227 C CA . ARG A 1 164 ? 2.531 8.224 16.221 1.00 89.19 164 ARG A CA 1
ATOM 1228 C C . ARG A 1 164 ? 1.140 8.127 16.857 1.00 89.19 164 ARG A C 1
ATOM 1230 O O . ARG A 1 164 ? 1.039 8.099 18.081 1.00 89.19 164 ARG A O 1
ATOM 1237 N N . LEU A 1 165 ? 0.087 7.965 16.051 1.00 87.00 165 LEU A N 1
ATOM 1238 C CA . LEU A 1 165 ? -1.293 7.866 16.553 1.00 87.00 165 LEU A CA 1
ATOM 1239 C C . LEU A 1 165 ? -1.505 6.663 17.475 1.00 87.00 165 LEU A C 1
ATOM 1241 O O . LEU A 1 165 ? -2.291 6.713 18.423 1.00 87.00 165 LEU A O 1
ATOM 1245 N N . TYR A 1 166 ? -0.814 5.555 17.206 1.00 83.19 166 TYR A N 1
ATOM 1246 C CA . TYR A 1 166 ? -0.886 4.383 18.064 1.00 83.19 166 TYR A CA 1
ATOM 1247 C C . TYR A 1 166 ? -0.237 4.634 19.432 1.00 83.19 166 TYR A C 1
ATOM 1249 O O . TYR A 1 166 ? -0.790 4.208 20.450 1.00 83.19 166 TYR A O 1
ATOM 1257 N N . LEU A 1 167 ? 0.904 5.330 19.470 1.00 79.69 167 LEU A N 1
ATOM 1258 C CA . LEU A 1 167 ? 1.563 5.727 20.715 1.00 79.69 167 LEU A CA 1
ATOM 1259 C C . LEU A 1 167 ? 0.689 6.700 21.515 1.00 79.69 167 LEU A C 1
ATOM 1261 O O . LEU A 1 167 ? 0.423 6.427 22.681 1.00 79.69 167 LEU A O 1
ATOM 1265 N N . GLU A 1 168 ? 0.159 7.748 20.883 1.00 80.69 168 GLU A N 1
ATOM 1266 C CA . GLU A 1 168 ? -0.736 8.739 21.510 1.00 80.69 168 GLU A CA 1
ATOM 1267 C C . GLU A 1 168 ? -2.015 8.115 22.079 1.00 80.69 168 GLU A C 1
ATOM 1269 O O . GLU A 1 168 ? -2.505 8.491 23.144 1.00 80.69 168 GLU A O 1
ATOM 1274 N N . ARG A 1 169 ? -2.585 7.128 21.379 1.00 76.06 169 ARG A N 1
ATOM 1275 C CA . ARG A 1 169 ? -3.717 6.354 21.896 1.00 76.06 169 ARG A CA 1
ATOM 1276 C C . ARG A 1 169 ? -3.334 5.570 23.153 1.00 76.06 169 ARG A C 1
ATOM 1278 O O . ARG A 1 169 ? -4.143 5.445 24.063 1.00 76.06 169 ARG A O 1
ATOM 1285 N N . ARG A 1 170 ? -2.130 5.004 23.200 1.00 67.44 170 ARG A N 1
ATOM 1286 C CA . ARG A 1 170 ? -1.702 4.110 24.284 1.00 67.44 170 ARG A CA 1
ATOM 1287 C C . ARG A 1 170 ? -1.209 4.839 25.524 1.00 67.44 170 ARG A C 1
ATOM 1289 O O . ARG A 1 170 ? -1.419 4.323 26.618 1.00 67.44 170 ARG A O 1
ATOM 1296 N N . THR A 1 171 ? -0.611 6.015 25.365 1.00 60.28 171 THR A N 1
ATOM 1297 C CA . THR A 1 171 ? -0.288 6.910 26.483 1.00 60.28 171 THR A CA 1
ATOM 1298 C C . THR A 1 171 ? -1.558 7.452 27.138 1.00 60.28 171 THR A C 1
ATOM 1300 O O . THR A 1 171 ? -1.630 7.488 28.360 1.00 60.28 171 THR A O 1
ATOM 1303 N N . ALA A 1 172 ? -2.596 7.755 26.349 1.00 59.72 172 ALA A N 1
ATOM 1304 C CA . ALA A 1 172 ? -3.904 8.177 26.861 1.00 59.72 172 ALA A CA 1
ATOM 1305 C C . ALA A 1 172 ? -4.705 7.055 27.560 1.00 59.72 172 ALA A C 1
ATOM 1307 O O . ALA A 1 172 ? -5.588 7.343 28.356 1.00 59.72 172 ALA A O 1
ATOM 1308 N N . GLU A 1 173 ? -4.405 5.779 27.286 1.00 58.56 173 GLU A N 1
ATOM 1309 C CA . GLU A 1 173 ? -5.083 4.621 27.897 1.00 58.56 173 GLU A CA 1
ATOM 1310 C C . GLU A 1 173 ? -4.394 4.105 29.193 1.00 58.56 173 GLU A C 1
ATOM 1312 O O . GLU A 1 173 ? -4.800 3.057 29.686 1.00 58.56 173 GLU A O 1
ATOM 1317 N N . ILE A 1 174 ? -3.358 4.782 29.732 1.00 52.53 174 ILE A N 1
ATOM 1318 C CA . ILE A 1 174 ? -2.525 4.347 30.889 1.00 52.53 174 ILE A CA 1
ATOM 1319 C C . ILE A 1 174 ? -2.124 2.861 30.778 1.00 52.53 174 ILE A C 1
ATOM 1321 O O . ILE A 1 174 ? -2.425 2.032 31.634 1.00 52.53 174 ILE A O 1
ATOM 1325 N N . LYS A 1 175 ? -1.455 2.478 29.684 1.00 56.59 175 LYS A N 1
ATOM 1326 C CA . LYS A 1 175 ? -0.922 1.113 29.516 1.00 56.59 175 LYS A CA 1
ATOM 1327 C C . LYS A 1 175 ? 0.596 1.127 29.478 1.00 56.59 175 LYS A C 1
ATOM 1329 O O . LYS A 1 175 ? 1.203 1.855 28.696 1.00 56.59 175 LYS A O 1
ATOM 1334 N N . GLY A 1 176 ? 1.220 0.279 30.295 1.00 54.56 176 GLY A N 1
ATOM 1335 C CA . GLY A 1 176 ? 2.678 0.175 30.372 1.00 54.56 176 GLY A CA 1
ATOM 1336 C C . GLY A 1 176 ? 3.313 -0.240 29.035 1.00 54.56 176 GLY A C 1
ATOM 1337 O O . GLY A 1 176 ? 2.741 -1.015 28.266 1.00 54.56 176 GLY A O 1
ATOM 1338 N N . LYS A 1 177 ? 4.543 0.220 28.763 1.00 52.25 177 LYS A N 1
ATOM 1339 C CA . LYS A 1 177 ? 5.304 -0.006 27.508 1.00 52.25 177 LYS A CA 1
ATOM 1340 C C . LYS A 1 177 ? 5.292 -1.466 27.011 1.00 52.25 177 LYS A C 1
ATOM 1342 O O . LYS A 1 177 ? 5.200 -1.715 25.808 1.00 52.25 177 LYS A O 1
ATOM 1347 N N . ARG A 1 178 ? 5.324 -2.451 27.920 1.00 49.81 178 ARG A N 1
ATOM 1348 C CA . ARG A 1 178 ? 5.250 -3.891 27.586 1.00 49.81 178 ARG A CA 1
ATOM 1349 C C . ARG A 1 178 ? 3.896 -4.305 26.992 1.00 49.81 178 ARG A C 1
ATOM 1351 O O . ARG A 1 178 ? 3.860 -5.118 26.071 1.00 49.81 178 ARG A O 1
ATOM 1358 N N . GLU A 1 179 ? 2.789 -3.737 27.462 1.00 50.97 179 GLU A N 1
ATOM 1359 C CA . GLU A 1 179 ? 1.453 -3.997 26.910 1.00 50.97 179 GLU A CA 1
ATOM 1360 C C . GLU A 1 179 ? 1.236 -3.340 25.553 1.00 50.97 179 GLU A C 1
ATOM 1362 O O . GLU A 1 179 ? 0.618 -3.938 24.664 1.00 50.97 179 GLU A O 1
ATOM 1367 N N . VAL A 1 180 ? 1.792 -2.139 25.377 1.00 57.00 180 VAL A N 1
ATOM 1368 C CA . VAL A 1 180 ? 1.829 -1.435 24.091 1.00 57.00 180 VAL A CA 1
ATOM 1369 C C . VAL A 1 180 ? 2.515 -2.307 23.040 1.00 57.00 180 VAL A C 1
ATOM 1371 O O . VAL A 1 180 ? 1.921 -2.585 21.993 1.00 57.00 180 VAL A O 1
ATOM 1374 N N . MET A 1 181 ? 3.705 -2.827 23.363 1.00 58.97 181 MET A N 1
ATOM 1375 C CA . MET A 1 181 ? 4.470 -3.734 22.501 1.00 58.97 181 MET A CA 1
ATOM 1376 C C . MET A 1 181 ? 3.742 -5.053 22.228 1.00 58.97 181 MET A C 1
ATOM 1378 O O . MET A 1 181 ? 3.711 -5.514 21.088 1.00 58.97 181 MET A O 1
ATOM 1382 N N . ARG A 1 182 ? 3.107 -5.657 23.240 1.00 58.78 182 ARG A N 1
ATOM 1383 C CA . ARG A 1 182 ? 2.320 -6.891 23.069 1.00 58.78 182 ARG A CA 1
ATOM 1384 C C . ARG A 1 182 ? 1.167 -6.692 22.082 1.00 58.78 182 ARG A C 1
ATOM 1386 O O . ARG A 1 182 ? 0.912 -7.554 21.243 1.00 58.78 182 ARG A O 1
ATOM 1393 N N . CYS A 1 183 ? 0.484 -5.552 22.159 1.00 57.59 183 CYS A N 1
ATOM 1394 C CA . CYS A 1 183 ? -0.607 -5.228 21.248 1.00 57.59 183 CYS A CA 1
ATOM 1395 C C . CYS A 1 183 ? -0.121 -4.904 19.829 1.00 57.59 183 CYS A C 1
ATOM 1397 O O . CYS A 1 183 ? -0.778 -5.330 18.882 1.00 57.59 183 CYS A O 1
ATOM 1399 N N . LEU A 1 184 ? 1.034 -4.245 19.669 1.00 63.22 184 LEU A N 1
ATOM 1400 C CA . LEU A 1 184 ? 1.664 -4.050 18.355 1.00 63.22 184 LEU A CA 1
ATOM 1401 C C . LEU A 1 184 ? 2.019 -5.385 17.705 1.00 63.22 184 LEU A C 1
ATOM 1403 O O . LEU A 1 184 ? 1.640 -5.622 16.562 1.00 63.22 184 LEU A O 1
ATOM 1407 N N . LYS A 1 185 ? 2.661 -6.289 18.457 1.00 59.44 185 LYS A N 1
ATOM 1408 C CA . LYS A 1 185 ? 3.004 -7.636 17.980 1.00 59.44 185 LYS A CA 1
ATOM 1409 C C . LYS A 1 185 ? 1.761 -8.422 17.557 1.00 59.44 185 LYS A C 1
ATOM 1411 O O . LYS A 1 185 ? 1.732 -8.965 16.459 1.00 59.44 185 LYS A O 1
ATOM 1416 N N . ARG A 1 186 ? 0.704 -8.432 18.382 1.00 70.00 186 ARG A N 1
ATOM 1417 C CA . ARG A 1 186 ? -0.577 -9.082 18.031 1.00 70.00 186 ARG A CA 1
ATOM 1418 C C . ARG A 1 186 ? -1.234 -8.457 16.807 1.00 70.00 186 ARG A C 1
ATOM 1420 O O . ARG A 1 186 ? -1.840 -9.170 16.016 1.00 70.00 186 ARG A O 1
ATOM 1427 N N . TYR A 1 187 ? -1.151 -7.138 16.672 1.00 63.19 187 TYR A N 1
ATOM 1428 C CA . TYR A 1 187 ? -1.712 -6.446 15.525 1.00 63.19 187 TYR A CA 1
ATOM 1429 C C . TYR A 1 187 ? -0.965 -6.803 14.230 1.00 63.19 187 TYR A C 1
ATOM 1431 O O . TYR A 1 187 ? -1.604 -7.201 13.263 1.00 63.19 187 TYR A O 1
ATOM 1439 N N . ALA A 1 188 ? 0.370 -6.747 14.239 1.00 59.72 188 ALA A N 1
ATOM 1440 C CA . ALA A 1 188 ? 1.196 -7.149 13.103 1.00 59.72 188 ALA A CA 1
ATOM 1441 C C . ALA A 1 188 ? 0.958 -8.618 12.715 1.00 59.72 188 ALA A C 1
ATOM 1443 O O . ALA A 1 188 ? 0.755 -8.913 11.542 1.00 59.72 188 ALA A O 1
ATOM 1444 N N . ALA A 1 189 ? 0.887 -9.523 13.698 1.00 55.34 189 ALA A N 1
ATOM 1445 C CA . ALA A 1 189 ? 0.600 -10.937 13.459 1.00 55.34 189 ALA A CA 1
ATOM 1446 C C . ALA A 1 189 ? -0.774 -11.162 12.801 1.00 55.34 189 ALA A C 1
ATOM 1448 O O . ALA A 1 189 ? -0.890 -11.980 11.892 1.00 55.34 189 ALA A O 1
ATOM 1449 N N . ARG A 1 190 ? -1.809 -10.416 13.216 1.00 71.12 190 ARG A N 1
ATOM 1450 C CA . ARG A 1 190 ? -3.137 -10.484 12.581 1.00 71.12 190 ARG A CA 1
ATOM 1451 C C . ARG A 1 190 ? -3.116 -9.991 11.140 1.00 71.12 190 ARG A C 1
ATOM 1453 O O . ARG A 1 190 ? -3.755 -10.611 10.300 1.00 71.12 190 ARG A O 1
ATOM 1460 N N . GLU A 1 191 ? -2.382 -8.923 10.840 1.00 58.44 191 GLU A N 1
ATOM 1461 C CA . GLU A 1 191 ? -2.281 -8.452 9.454 1.00 58.44 191 GLU A CA 1
ATOM 1462 C C . GLU A 1 191 ? -1.534 -9.427 8.558 1.00 58.44 191 GLU A C 1
ATOM 1464 O O . GLU A 1 191 ? -1.996 -9.730 7.462 1.00 58.44 191 GLU A O 1
ATOM 1469 N N . VAL A 1 192 ? -0.422 -9.983 9.040 1.00 69.25 192 VAL A N 1
ATOM 1470 C CA . VAL A 1 192 ? 0.311 -11.019 8.305 1.00 69.25 192 VAL A CA 1
ATOM 1471 C C . VAL A 1 192 ? -0.594 -12.223 8.037 1.00 69.25 192 VAL A C 1
ATOM 1473 O O . VAL A 1 192 ? -0.658 -12.693 6.905 1.00 69.25 192 VAL A O 1
ATOM 1476 N N . TYR A 1 193 ? -1.367 -12.666 9.033 1.00 69.44 193 TYR A N 1
ATOM 1477 C CA . TYR A 1 193 ? -2.340 -13.747 8.862 1.00 69.44 193 TYR A CA 1
ATOM 1478 C C . TYR A 1 193 ? -3.386 -13.436 7.779 1.00 69.44 193 TYR A C 1
ATOM 1480 O O . TYR A 1 193 ? -3.664 -14.282 6.931 1.00 69.44 193 TYR A O 1
ATOM 1488 N N . HIS A 1 194 ? -3.947 -12.223 7.762 1.00 64.62 194 HIS A N 1
ATOM 1489 C CA . HIS A 1 194 ? -4.943 -11.842 6.758 1.00 64.62 194 HIS A CA 1
ATOM 1490 C C . HIS A 1 194 ? -4.357 -11.702 5.351 1.00 64.62 194 HIS A C 1
ATOM 1492 O O . HIS A 1 194 ? -5.021 -12.086 4.390 1.00 64.62 194 HIS A O 1
ATOM 1498 N N . LEU A 1 195 ? -3.123 -11.211 5.220 1.00 65.00 195 LEU A N 1
ATOM 1499 C CA . LEU A 1 195 ? -2.424 -11.132 3.937 1.00 65.00 195 LEU A CA 1
ATOM 1500 C C . LEU A 1 195 ? -2.113 -12.523 3.377 1.00 65.00 195 LEU A C 1
ATOM 1502 O O . LEU A 1 195 ? -2.394 -12.775 2.209 1.00 65.00 195 LEU A O 1
ATOM 1506 N N . ILE A 1 196 ? -1.615 -13.437 4.216 1.00 75.56 196 ILE A N 1
ATOM 1507 C CA . ILE A 1 196 ? -1.364 -14.833 3.827 1.00 75.56 196 ILE A CA 1
ATOM 1508 C C . ILE A 1 196 ? -2.674 -15.510 3.421 1.00 75.56 196 ILE A C 1
ATOM 1510 O O . ILE A 1 196 ? -2.745 -16.158 2.382 1.00 75.56 196 ILE A O 1
ATOM 1514 N N . ARG A 1 197 ? -3.743 -15.320 4.201 1.00 72.06 197 ARG A N 1
ATOM 1515 C CA . ARG A 1 197 ? -5.052 -15.907 3.898 1.00 72.06 197 ARG A CA 1
ATOM 1516 C C . ARG A 1 197 ? -5.639 -15.370 2.591 1.00 72.06 197 ARG A C 1
ATOM 1518 O O . ARG A 1 197 ? -6.204 -16.145 1.828 1.00 72.06 197 ARG A O 1
ATOM 1525 N N . ALA A 1 198 ? -5.512 -14.070 2.328 1.00 68.25 198 ALA A N 1
ATOM 1526 C CA . ALA A 1 198 ? -5.957 -13.473 1.071 1.00 68.25 198 ALA A CA 1
ATOM 1527 C C . ALA A 1 198 ? -5.155 -14.008 -0.128 1.00 68.25 198 ALA A C 1
ATOM 1529 O O . ALA A 1 198 ? -5.751 -14.322 -1.155 1.00 68.25 198 ALA A O 1
ATOM 1530 N N . ASP A 1 199 ? -3.836 -14.173 0.015 1.00 73.56 199 ASP A N 1
ATOM 1531 C CA . ASP A 1 199 ? -2.980 -14.766 -1.022 1.00 73.56 199 ASP A CA 1
ATOM 1532 C C . ASP A 1 199 ? -3.369 -16.226 -1.308 1.00 73.56 199 ASP A C 1
ATOM 1534 O O . ASP A 1 199 ? -3.565 -16.600 -2.461 1.00 73.56 199 ASP A O 1
ATOM 1538 N N . MET A 1 200 ? -3.596 -17.033 -0.264 1.00 70.25 200 MET A N 1
ATOM 1539 C CA . MET A 1 200 ? -4.043 -18.424 -0.420 1.00 70.25 200 MET A CA 1
ATOM 1540 C C . MET A 1 200 ? -5.397 -18.532 -1.133 1.00 70.25 200 MET A C 1
ATOM 1542 O O . MET A 1 200 ? -5.549 -19.376 -2.010 1.00 70.25 200 MET A O 1
ATOM 1546 N N . ILE A 1 201 ? -6.365 -17.669 -0.803 1.00 73.50 201 ILE A N 1
ATOM 1547 C CA . ILE A 1 201 ? -7.680 -17.655 -1.468 1.00 73.50 201 ILE A CA 1
ATOM 1548 C C . ILE A 1 201 ? -7.540 -17.263 -2.944 1.00 73.50 201 ILE A C 1
ATOM 1550 O O . ILE A 1 201 ? -8.149 -17.892 -3.805 1.00 73.50 201 ILE A O 1
ATOM 1554 N N . THR A 1 202 ? -6.714 -16.257 -3.242 1.00 69.50 202 THR A N 1
ATOM 1555 C CA . THR A 1 202 ? -6.508 -15.772 -4.617 1.00 69.50 202 THR A CA 1
ATOM 1556 C C . THR A 1 202 ? -5.857 -16.849 -5.491 1.00 69.50 202 THR A C 1
ATOM 1558 O O . THR A 1 202 ? -6.282 -17.060 -6.625 1.00 69.50 202 THR A O 1
ATOM 1561 N N . ARG A 1 203 ? -4.880 -17.591 -4.949 1.00 62.44 203 ARG A N 1
ATOM 1562 C CA . ARG A 1 203 ? -4.241 -18.718 -5.649 1.00 62.44 203 ARG A CA 1
ATOM 1563 C C . ARG A 1 203 ? -5.205 -19.873 -5.913 1.00 62.44 203 ARG A C 1
ATOM 1565 O O . ARG A 1 203 ? -5.160 -20.446 -6.995 1.00 62.44 203 ARG A O 1
ATOM 1572 N N . HIS A 1 204 ? -6.088 -20.186 -4.963 1.00 59.94 204 HIS A N 1
ATOM 1573 C CA . HIS A 1 204 ? -7.089 -21.244 -5.142 1.00 59.94 204 HIS A CA 1
ATOM 1574 C C . HIS A 1 204 ? -8.118 -20.882 -6.223 1.00 59.94 204 HIS A C 1
ATOM 1576 O O . HIS A 1 204 ? -8.445 -21.699 -7.073 1.00 59.94 204 HIS A O 1
ATOM 1582 N N . GLN A 1 205 ? -8.566 -19.624 -6.265 1.00 54.22 205 GLN A N 1
ATOM 1583 C CA . GLN A 1 205 ? -9.485 -19.158 -7.310 1.00 54.22 205 GLN A CA 1
ATOM 1584 C C . GLN A 1 205 ? -8.843 -19.170 -8.707 1.00 54.22 205 GLN A C 1
ATOM 1586 O O . GLN A 1 205 ? -9.517 -19.467 -9.690 1.00 54.22 205 GLN A O 1
ATOM 1591 N N . GLN A 1 206 ? -7.540 -18.887 -8.804 1.00 54.59 206 GLN A N 1
ATOM 1592 C CA . GLN A 1 206 ? -6.793 -18.992 -10.061 1.00 54.59 206 GLN A CA 1
ATOM 1593 C C . GLN A 1 206 ? -6.576 -20.447 -10.509 1.00 54.59 206 GLN A C 1
ATOM 1595 O O . GLN A 1 206 ? -6.615 -20.704 -11.716 1.00 54.59 206 GLN A O 1
ATOM 1600 N N . SER A 1 207 ? -6.386 -21.400 -9.581 1.00 53.69 207 SER A N 1
ATOM 1601 C CA . SER A 1 207 ? -6.294 -22.826 -9.937 1.00 53.69 207 SER A CA 1
ATOM 1602 C C . SER A 1 207 ? -7.628 -23.369 -10.433 1.00 53.69 207 SER A C 1
ATOM 1604 O O . SER A 1 207 ? -7.659 -24.062 -11.445 1.00 53.69 207 SER A O 1
ATOM 1606 N N . ASP A 1 208 ? -8.728 -23.000 -9.777 1.00 54.00 208 ASP A N 1
ATOM 1607 C CA . ASP A 1 208 ? -10.064 -23.487 -10.128 1.00 54.00 208 ASP A CA 1
ATOM 1608 C C . ASP A 1 208 ? -10.540 -22.899 -11.470 1.00 54.00 208 ASP A C 1
ATOM 1610 O O . ASP A 1 208 ? -11.111 -23.608 -12.301 1.00 54.00 208 ASP A O 1
ATOM 1614 N N . ALA A 1 209 ? -10.229 -21.625 -11.740 1.00 56.66 209 ALA A N 1
ATOM 1615 C CA . ALA A 1 209 ? -10.498 -20.996 -13.034 1.00 56.66 209 ALA A CA 1
ATOM 1616 C C . ALA A 1 209 ? -9.668 -21.618 -14.174 1.00 56.66 209 ALA A C 1
ATOM 1618 O O . ALA A 1 209 ? -10.195 -21.843 -15.262 1.00 56.66 209 ALA A O 1
ATOM 1619 N N . 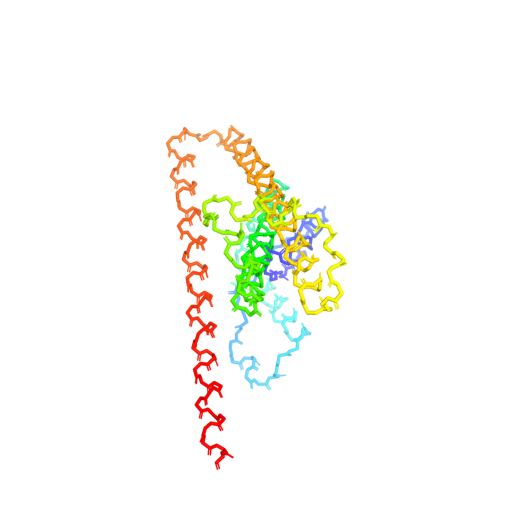SER A 1 210 ? -8.394 -21.942 -13.921 1.00 53.66 210 SER A N 1
ATOM 1620 C CA . SER A 1 210 ? -7.528 -22.598 -14.914 1.00 53.66 210 SER A CA 1
ATOM 1621 C C . SER A 1 210 ? -7.962 -24.038 -15.193 1.00 53.66 210 SER A C 1
ATOM 1623 O O . SER A 1 210 ? -7.949 -24.465 -16.344 1.00 53.66 210 SER A O 1
ATOM 1625 N N . ALA A 1 211 ? -8.404 -24.770 -14.166 1.00 57.78 211 ALA A N 1
ATOM 1626 C CA . ALA A 1 211 ? -8.951 -26.114 -14.324 1.00 57.78 211 ALA A CA 1
ATOM 1627 C C . ALA A 1 211 ? -10.248 -26.102 -15.147 1.00 57.78 211 ALA A C 1
ATOM 1629 O O . ALA A 1 211 ? -10.404 -26.923 -16.039 1.00 57.78 211 ALA A O 1
ATOM 1630 N N . THR A 1 212 ? -11.136 -25.130 -14.912 1.00 62.44 212 THR A N 1
ATOM 1631 C CA . THR A 1 212 ? -12.415 -25.011 -15.636 1.00 62.44 212 THR A CA 1
ATOM 1632 C C . THR A 1 212 ? -12.223 -24.674 -17.120 1.00 62.44 212 THR A C 1
ATOM 1634 O O . THR A 1 212 ? -12.959 -25.176 -17.965 1.00 62.44 212 THR A O 1
ATOM 1637 N N . LEU A 1 213 ? -11.220 -23.854 -17.457 1.00 62.00 213 LEU A N 1
ATOM 1638 C CA . LEU A 1 213 ? -10.880 -23.534 -18.849 1.00 62.00 213 LEU A CA 1
ATOM 1639 C C . LEU A 1 213 ? -10.278 -24.730 -19.604 1.00 62.00 213 LEU A C 1
ATOM 1641 O O . LEU A 1 213 ? -10.453 -24.826 -20.813 1.00 62.00 213 LEU A O 1
ATOM 1645 N N . MET A 1 214 ? -9.602 -25.647 -18.906 1.00 56.19 214 MET A N 1
ATOM 1646 C CA . MET A 1 214 ? -8.967 -26.824 -19.507 1.00 56.19 214 MET A CA 1
ATOM 1647 C C . MET A 1 214 ? -9.950 -27.975 -19.774 1.00 56.19 214 MET A C 1
ATOM 1649 O O . MET A 1 214 ? -9.682 -28.804 -20.632 1.00 56.19 214 MET A O 1
ATOM 1653 N N . THR A 1 215 ? -11.088 -28.033 -19.077 1.00 56.81 215 THR A N 1
ATOM 1654 C CA . THR A 1 215 ? -12.155 -29.022 -19.337 1.00 56.81 215 THR A CA 1
ATOM 1655 C C . THR A 1 215 ? -13.155 -28.583 -20.410 1.00 56.81 215 THR A C 1
ATOM 1657 O O . THR A 1 215 ? -13.984 -29.388 -20.824 1.00 56.81 215 THR A O 1
ATOM 1660 N N . ALA A 1 216 ? -13.126 -27.310 -20.815 1.00 49.53 216 ALA A N 1
ATOM 1661 C CA . ALA A 1 216 ? -14.047 -26.727 -21.793 1.00 49.53 216 ALA A CA 1
ATOM 1662 C C . ALA A 1 216 ? -13.452 -26.597 -23.212 1.00 49.53 216 ALA A C 1
ATOM 1664 O O . ALA A 1 216 ? -14.153 -26.132 -24.111 1.00 49.53 216 ALA A O 1
ATOM 1665 N N . ALA A 1 217 ? -12.187 -26.987 -23.400 1.00 43.03 217 ALA A N 1
ATOM 1666 C CA 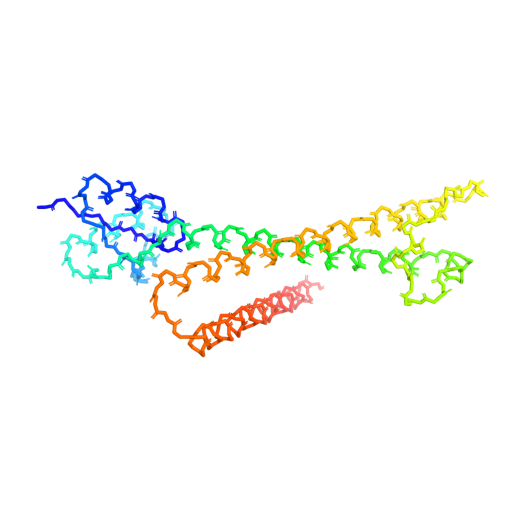. ALA A 1 217 ? -11.469 -27.034 -24.676 1.00 43.03 217 ALA A CA 1
ATOM 1667 C C . ALA A 1 217 ? -11.222 -28.490 -25.088 1.00 43.03 217 ALA A C 1
ATOM 1669 O O . ALA A 1 217 ? -11.275 -28.761 -26.307 1.00 43.03 217 ALA A O 1
#

InterPro domains:
  IPR002525 Transposase IS110-like, N-terminal [PF01548] (3-101)
  IPR047650 Transposase IS110-like [PTHR33055] (5-165)

Organism: NCBI:txid67304

Foldseek 3Di:
DAEFQFEPCVPPCVVVQVVCVVVVHHYFYDDDDDVVQCVPPPDDPVSVRVSRRCCGVVVVGDHHRDPCPPLNVVLVVLVVQLVVLVVVLVVLVVVLVVLLVVADPVVVVVQPDPVCNLVCLLVQDQDPVVDPSNNVSSVSSNVSSVSNVVSVVSNVVSVVVSVVSLVVVCVVVPDDPVVSVVVVVVVVVVVVVVVVVVVVVVVVVVVVVVVVVVVVD

Sequence (217 aa):
MLRAGVECTGSYGAGLARYLAAQQVAVVEVNQPDGSTRRRCGKTDAVDAEAAARAALSGIARALPKSGGERVEALRMLRLAKNSAVKARTQALNQLKSVLVNAPSALREELEPLSRLLRRCAELADTREGNPAADTAVFTLRLLAQRVVQLRHEATELETRITRLYLERRTAEIKGKREVMRCLKRYAAREVYHLIRADMITRHQQSDASATLMTAA

pLDDT: mean 76.75, std 13.59, range [43.03, 97.44]

Secondary structure (DSSP, 8-state):
--EEEETTTTTTTHHHHHHHHHTT-EEEE-----HHHHHHH-S-HHHHHHHHHHHHHTT---BPPP---HHHHHHHHHHHHHHHHHHHHHHHHHHHHHHHHTS-HHHHHHT--GGGHHHHHHH-----SS-HHHHHHHHHHHHHHHHHHHHHHHHHHHHHHHHHHHHHHHHHTT--HHHHHHHHHHHHHHHHHHHHHHHHHHHHHHHHHHHHHHS--

Radius of gyration: 25.18 Å; chains: 1; bounding box: 60×41×64 Å